Protein 4OVY (pdb70)

Secondary structure (DSSP, 8-state):
--SSTTBPSSHHHHHHHHHHHHHHSTT-TT---GGG-EEEE-SBTTTB-----HHHHHHHHHHHHHGGG-GGGGTSTTHHHHHTT-HHHHTT-HHHHHHHH---S---HHHHHHHHHHHHHH---TTT-S-GGGSB----HHHHHHHHTTPEEEEEEEEETT---SHHHHHS--GGGEEEEEEEEEEEEETTEEEEEEEEEEEE--STTHHHHHHHHHT-S----EE-SGGG---HHHHSTT-----EEE-EE-TTTS-EESTT-SSS--SHHHHHHHHHTPEEE---SBS-SS---

Solvent-accessible surface area: 14184 Å² total

InterPro domains:
  IPR023214 HAD superfamily [G3DSA:3.40.50.1000] (119-308)
  IPR036412 HAD-like superfamily [SSF56784] (59-301)

Nearest PDB structures (foldseek):
  4ovy-assembly1_A-2  TM=1.003E+00  e=5.259E-62  Planctopirus limnophila DSM 3776
  6hyj-assembly2_B  TM=5.611E-01  e=2.661E-06  Homo sapiens
  3kd3-assembly2_B  TM=5.860E-01  e=5.882E-06  Francisella tularensis subsp. tularensis
  1nnl-assembly1_A  TM=6.149E-01  e=1.382E-05  Homo sapiens
  1nnl-assembly2_B  TM=5.863E-01  e=8.482E-06  Homo sapiens

Foldseek 3Di:
DPALVQWDDDPVVVVLVVQLCQQQDPPRPNDDPLLQAEEEEAPDLWFFDPVPDVLVVLLLVLLVVCVVVPPPLCPDPPSVCSVVVPVVVVLPCPLPNSQLSCVRAFWFLVVVLVSLVVCQCPDADPPPRHRRLQRTFPSLSSLVVSVVSNHQYAYQYQHELSNQSCCCVRSVHHSLRYFYWFADWDWDADVNRIGIGGHSGTDAGRWACNVVVRCCVSVVHQHLYEYAANRPQVCCSNPDDPRHHAYEHEAQCDVPQGNHDECPRSIRHHDPCVVCCVVRVYHYDDNPTGNHTGDDD

Sequence (297 aa):
EEPLPSWNDSAARRRAILEYVKSVTTEGSPRRFVPVSERIVTFDNDGTLWCCEQPYVQLAFALDRVRLLADKHPEWRTEEPFRAVIEKDLPALAKLGAKGLTELTATHAGTDDEFENIVTEWIRKARHPKFHRPYTECVYQPLELLAFLRQHEFKTFIVSGAGIEFRPWAKEVYGIPPEQVIGSSVKLKYELRDGKPVLVRLAELNFIDDQAGKPVGIRQVIGRRPVAVGNSDGDYELEYVTSGPAANNGLGLIVHHTDAVREFAYDRQSPFGRLDRALTDATSKGWIVIDQRDWKVIFPES

Radius of gyration: 19.65 Å; Cα contacts (8 Å, |Δi|>4): 532; chains: 1; bounding box: 54×44×53 Å

Organism: Planctopirus limnophila (strain ATCC 43296 / DSM 3776 / IFAM 1008 / Mu 290) (NCBI:txid521674)

B-factor: mean 27.47, std 10.35, range [15.66, 84.73]

Structure (mmCIF, N/CA/C/O backbone):
data_4OVY
#
_entry.id   4OVY
#
_cell.length_a   72.950
_cell.length_b   75.502
_cell.length_c   64.357
_cell.angle_alpha   90.000
_cell.angle_beta   90.000
_cell.angle_gamma   90.000
#
_symmetry.space_group_name_H-M   'P 21 21 2'
#
loop_
_entity.id
_entity.type
_entity.pdbx_description
1 polymer 'Haloacid dehalogenase domain protein hydrolase'
2 non-polymer 'CITRIC ACID'
3 non-polymer 1,2-ETHANEDIOL
4 non-polymer 'CALCIUM ION'
5 water water
#
loop_
_atom_site.group_PDB
_atom_site.id
_atom_site.type_symbol
_atom_site.label_atom_id
_atom_site.label_alt_id
_atom_site.label_comp_id
_atom_site.label_asym_id
_atom_site.label_entity_id
_atom_site.label_seq_id
_atom_site.pdbx_PDB_ins_code
_atom_site.Cartn_x
_atom_site.Cartn_y
_atom_site.Cartn_z
_atom_site.occupancy
_atom_site.B_iso_or_equiv
_atom_site.auth_seq_id
_atom_site.auth_comp_id
_atom_site.auth_asym_id
_atom_site.auth_atom_id
_atom_site.pdbx_PDB_model_num
ATOM 1 N N . GLU A 1 1 ? 26.804 23.837 75.422 1.00 83.11 24 GLU A N 1
ATOM 2 C CA . GLU A 1 1 ? 26.794 22.547 76.169 1.00 81.59 24 GLU A CA 1
ATOM 3 C C . GLU A 1 1 ? 27.990 21.685 75.763 1.00 75.81 24 GLU A C 1
ATOM 4 O O . GLU A 1 1 ? 28.780 22.074 74.897 1.00 71.73 24 GLU A O 1
ATOM 6 N N . GLU A 1 2 ? 28.122 20.524 76.404 1.00 69.28 25 GLU A N 1
ATOM 7 C CA . GLU A 1 2 ? 29.215 19.591 76.123 1.00 61.05 25 GLU A CA 1
ATOM 8 C C . GLU A 1 2 ? 29.312 19.230 74.637 1.00 49.82 25 GLU A C 1
ATOM 9 O O . GLU A 1 2 ? 30.358 19.449 74.023 1.00 42.26 25 GLU A O 1
ATOM 15 N N . PRO A 1 3 ? 28.224 18.684 74.053 1.00 43.49 26 PRO A N 1
ATOM 16 C CA . PRO A 1 3 ? 28.326 18.252 72.668 1.00 39.17 26 PRO A CA 1
ATOM 17 C C . PRO A 1 3 ? 28.146 19.425 71.705 1.00 37.65 26 PRO A C 1
ATOM 18 O O . PRO A 1 3 ? 27.334 20.331 71.961 1.00 37.91 26 PRO A O 1
ATOM 22 N N . LEU A 1 4 ? 28.910 19.411 70.618 1.00 31.76 27 LEU A N 1
ATOM 23 C CA . LEU A 1 4 ? 28.763 20.404 69.561 1.00 25.47 27 LEU A CA 1
ATOM 24 C C . LEU A 1 4 ? 28.866 21.848 70.077 1.00 24.64 27 LEU A C 1
ATOM 25 O O . LEU A 1 4 ? 27.999 22.672 69.795 1.00 24.08 27 LEU A O 1
ATOM 30 N N . PRO A 1 5 ? 29.935 22.159 70.828 1.00 26.14 28 PRO A N 1
ATOM 31 C CA . PRO A 1 5 ? 30.033 23.482 71.468 1.00 28.14 28 PRO A CA 1
ATOM 32 C C . PRO A 1 5 ? 30.084 24.677 70.512 1.00 23.42 28 PRO A C 1
ATOM 33 O O . PRO A 1 5 ? 29.702 25.779 70.902 1.00 26.15 28 PRO A O 1
ATOM 37 N N . SER A 1 6 ? 30.552 24.467 69.285 1.00 22.95 29 SER A N 1
ATOM 38 C CA . SER A 1 6 ? 30.611 25.542 68.286 1.00 23.19 29 SER A CA 1
ATOM 39 C C . SER A 1 6 ? 29.311 25.696 67.489 1.00 23.02 29 SER A C 1
ATOM 40 O O . SER A 1 6 ? 29.246 26.524 66.581 1.00 24.57 29 SER A O 1
ATOM 43 N N . TRP A 1 7 ? 28.287 24.908 67.828 1.00 22.43 30 TRP A N 1
ATOM 44 C CA . TRP A 1 7 ? 26.991 24.985 67.165 1.00 22.04 30 TRP A CA 1
ATOM 45 C C . TRP A 1 7 ? 25.987 25.729 68.034 1.00 22.87 30 TRP A C 1
ATOM 46 O O . TRP A 1 7 ? 25.730 25.320 69.165 1.00 25.36 30 TRP A O 1
ATOM 57 N N . ASN A 1 8 ? 25.419 26.809 67.493 1.00 24.74 31 ASN A N 1
ATOM 58 C CA . ASN A 1 8 ? 24.301 27.525 68.118 1.00 26.27 31 ASN A CA 1
ATOM 59 C C . ASN A 1 8 ? 23.046 26.664 68.087 1.00 24.43 31 ASN A C 1
ATOM 60 O O . ASN A 1 8 ? 22.990 25.669 67.364 1.00 23.97 31 ASN A O 1
ATOM 65 N N . ASP A 1 9 ? 22.021 27.068 68.836 1.00 23.40 32 ASP A N 1
ATOM 66 C CA . ASP A 1 9 ? 20.727 26.431 68.699 1.00 25.28 32 ASP A CA 1
ATOM 67 C C . ASP A 1 9 ? 20.236 26.733 67.283 1.00 24.15 32 ASP A C 1
ATOM 68 O O . ASP A 1 9 ? 20.267 27.875 66.848 1.00 23.64 32 ASP A O 1
ATOM 73 N N . SER A 1 10 ? 19.825 25.693 66.569 1.00 23.86 33 SER A N 1
ATOM 74 C CA . SER A 1 10 ? 19.401 25.810 65.187 1.00 24.11 33 SER A CA 1
ATOM 75 C C . SER A 1 10 ? 18.638 24.556 64.793 1.00 22.82 33 SER A C 1
ATOM 76 O O . SER A 1 10 ? 18.691 23.557 65.498 1.00 24.22 33 SER A O 1
ATOM 79 N N . ALA A 1 11 ? 17.951 24.593 63.654 1.00 23.45 34 ALA A N 1
ATOM 80 C CA . ALA A 1 11 ? 17.312 23.383 63.144 1.00 22.48 34 ALA A CA 1
ATOM 81 C C . ALA A 1 11 ? 18.320 22.245 63.021 1.00 21.62 34 ALA A C 1
ATOM 82 O O . ALA A 1 11 ? 18.014 21.104 63.373 1.00 22.45 34 ALA A O 1
ATOM 84 N N . ALA A 1 12 ? 19.519 22.558 62.528 1.00 21.35 35 ALA A N 1
ATOM 85 C CA . ALA A 1 12 ? 20.536 21.535 62.299 1.00 21.26 35 ALA A CA 1
ATOM 86 C C . ALA A 1 12 ? 21.050 20.900 63.599 1.00 20.07 35 ALA A C 1
ATOM 87 O O . ALA A 1 12 ? 21.164 19.680 63.686 1.00 21.07 35 ALA A O 1
ATOM 89 N N A ARG A 1 13 ? 21.351 21.716 64.604 0.50 21.02 36 ARG A N 1
ATOM 90 N N B ARG A 1 13 ? 21.358 21.731 64.595 0.50 21.87 36 ARG A N 1
ATOM 91 C CA A ARG A 1 13 ? 21.838 21.177 65.874 0.50 20.40 36 ARG A CA 1
ATOM 92 C CA B ARG A 1 13 ? 21.817 21.231 65.895 0.50 22.14 36 ARG A CA 1
ATOM 93 C C A ARG A 1 13 ? 20.759 20.339 66.550 0.50 20.29 36 ARG A C 1
ATOM 94 C C B ARG A 1 13 ? 20.757 20.337 66.518 0.50 20.97 36 ARG A C 1
ATOM 95 O O A ARG A 1 13 ? 21.053 19.279 67.102 0.50 21.51 36 ARG A O 1
ATOM 96 O O B ARG A 1 13 ? 21.061 19.244 66.996 0.50 21.45 36 ARG A O 1
ATOM 111 N N . ARG A 1 14 ? 19.512 20.805 66.497 1.00 20.63 37 ARG A N 1
ATOM 112 C CA . ARG A 1 14 ? 18.392 20.053 67.073 1.00 21.67 37 ARG A CA 1
ATOM 113 C C . ARG A 1 14 ? 18.218 18.705 66.387 1.00 21.72 37 ARG A C 1
ATOM 114 O O . ARG A 1 14 ? 18.066 17.680 67.052 1.00 22.21 37 ARG A O 1
ATOM 122 N N . ALA A 1 15 ? 18.258 18.711 65.058 1.00 22.42 38 ALA A N 1
ATOM 123 C CA . ALA A 1 15 ? 18.105 17.488 64.272 1.00 23.05 38 ALA A CA 1
ATOM 124 C C . ALA A 1 15 ? 19.223 16.484 64.534 1.00 20.88 38 ALA A C 1
ATOM 125 O O . ALA A 1 15 ? 18.963 15.291 64.665 1.00 21.82 38 ALA A O 1
ATOM 127 N N . ILE A 1 16 ? 20.463 16.964 64.602 1.00 22.08 39 ILE A N 1
ATOM 128 C CA . ILE A 1 16 ? 21.606 16.089 64.817 1.00 20.82 39 ILE A CA 1
ATOM 129 C C . ILE A 1 16 ? 21.520 15.425 66.187 1.00 20.72 39 ILE A C 1
ATOM 130 O O . ILE A 1 16 ? 21.616 14.203 66.287 1.00 19.71 39 ILE A O 1
ATOM 135 N N . LEU A 1 17 ? 21.316 16.228 67.229 1.00 20.64 40 LEU A N 1
ATOM 136 C CA . LEU A 1 17 ? 21.273 15.696 68.594 1.00 21.93 40 LEU A CA 1
ATOM 137 C C . LEU A 1 17 ? 20.118 14.711 68.773 1.00 20.76 40 LEU A C 1
ATOM 138 O O . LEU A 1 17 ? 20.303 13.643 69.349 1.00 22.05 40 LEU A O 1
ATOM 143 N N . GLU A 1 18 ? 18.941 15.073 68.259 1.00 21.45 41 GLU A N 1
ATOM 144 C CA . GLU A 1 18 ? 17.738 14.236 68.350 1.00 22.16 41 GLU A CA 1
ATOM 145 C C . GLU A 1 18 ? 17.930 12.901 67.627 1.00 20.28 41 GLU A C 1
ATOM 146 O O . GLU A 1 18 ? 17.613 11.830 68.161 1.00 20.50 41 GLU A O 1
ATOM 152 N N . TYR A 1 19 ? 18.449 12.974 66.410 1.00 19.37 42 TYR A N 1
ATOM 153 C CA . TYR A 1 19 ? 18.633 11.785 65.591 1.00 20.46 42 TYR A CA 1
ATOM 154 C C . TYR A 1 19 ? 19.670 10.838 66.194 1.00 20.58 42 TYR A C 1
ATOM 155 O O . TYR A 1 19 ? 19.429 9.633 66.308 1.00 19.82 42 TYR A O 1
ATOM 164 N N . VAL A 1 20 ? 20.817 11.379 66.590 1.00 20.08 43 VAL A N 1
ATOM 165 C CA . VAL A 1 20 ? 21.860 10.546 67.177 1.00 22.34 43 VAL A CA 1
ATOM 166 C C . VAL A 1 20 ? 21.349 9.880 68.460 1.00 21.55 43 VAL A C 1
ATOM 167 O O . VAL A 1 20 ? 21.567 8.692 68.673 1.00 22.53 43 VAL A O 1
ATOM 171 N N . LYS A 1 21 ? 20.649 10.634 69.298 1.00 21.90 44 LYS A N 1
ATOM 172 C CA . LYS A 1 21 ? 20.058 10.056 70.502 1.00 22.42 44 LYS A CA 1
ATOM 173 C C . LYS A 1 21 ? 19.094 8.927 70.162 1.00 22.53 44 LYS A C 1
ATOM 174 O O . LYS A 1 21 ? 19.123 7.858 70.775 1.00 22.89 44 LYS A O 1
ATOM 180 N N . SER A 1 22 ? 18.246 9.172 69.169 1.00 22.14 45 SER A N 1
ATOM 181 C CA . SER A 1 22 ? 17.200 8.232 68.800 1.00 23.43 45 SER A CA 1
ATOM 182 C C . SER A 1 22 ? 17.763 6.921 68.251 1.00 23.38 45 SER A C 1
ATOM 183 O O . SER A 1 22 ? 17.261 5.844 68.575 1.00 22.57 45 SER A O 1
ATOM 186 N N . VAL A 1 23 ? 18.810 7.003 67.436 1.00 21.91 46 VAL A N 1
ATOM 187 C CA . VAL A 1 23 ? 19.354 5.794 66.827 1.00 21.87 46 VAL A CA 1
ATOM 188 C C . VAL A 1 23 ? 20.372 5.048 67.702 1.00 21.44 46 VAL A C 1
ATOM 189 O O . VAL A 1 23 ? 20.736 3.922 67.387 1.00 21.73 46 VAL A O 1
ATOM 193 N N . THR A 1 24 ? 20.821 5.647 68.801 1.00 21.23 47 THR A N 1
ATOM 194 C CA . THR A 1 24 ? 21.836 4.993 69.635 1.00 23.64 47 THR A CA 1
ATOM 195 C C . THR A 1 24 ? 21.379 4.612 71.036 1.00 24.11 47 THR A C 1
ATOM 196 O O . THR A 1 24 ? 22.176 4.077 71.815 1.00 27.85 47 THR A O 1
ATOM 200 N N . THR A 1 25 ? 20.118 4.868 71.359 1.00 23.02 48 THR A N 1
ATOM 201 C CA . THR A 1 25 ? 19.589 4.537 72.680 1.00 28.63 48 THR A CA 1
ATOM 202 C C . THR A 1 25 ? 18.849 3.204 72.618 1.00 28.23 48 THR A C 1
ATOM 203 O O . THR A 1 25 ? 17.834 3.077 71.925 1.00 24.62 48 THR A O 1
ATOM 207 N N . GLU A 1 26 ? 19.367 2.212 73.344 1.00 28.67 49 GLU A N 1
ATOM 208 C CA . GLU A 1 26 ? 18.750 0.889 73.385 1.00 31.32 49 GLU A CA 1
ATOM 209 C C . GLU A 1 26 ? 17.276 1.034 73.730 1.00 29.82 49 GLU A C 1
ATOM 210 O O . GLU A 1 26 ? 16.909 1.853 74.573 1.00 31.95 49 GLU A O 1
ATOM 216 N N . GLY A 1 27 ? 16.436 0.277 73.029 1.00 30.56 50 GLY A N 1
ATOM 217 C CA . GLY A 1 27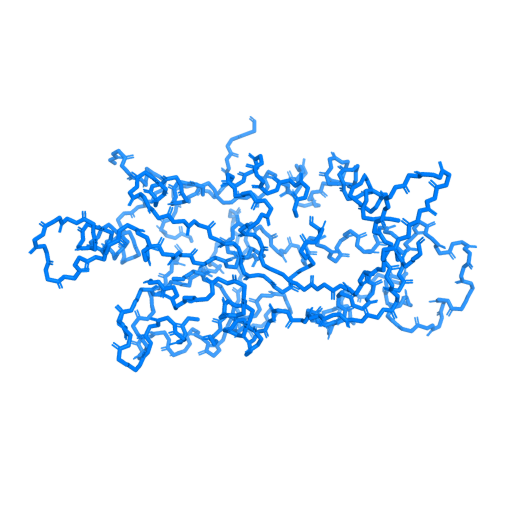 ? 14.997 0.302 73.248 1.00 30.51 50 GLY A CA 1
ATOM 218 C C . GLY A 1 27 ? 14.245 1.346 72.441 1.00 28.39 50 GLY A C 1
ATOM 219 O O . GLY A 1 27 ? 13.021 1.309 72.377 1.00 28.49 50 GLY A O 1
ATOM 220 N N . SER A 1 28 ? 14.963 2.293 71.845 1.00 26.32 51 SER A N 1
ATOM 221 C CA . SER A 1 28 ? 14.348 3.278 70.954 1.00 25.51 51 SER A CA 1
ATOM 222 C C . SER A 1 28 ? 13.779 2.575 69.738 1.00 26.15 51 SER A C 1
ATOM 223 O O . SER A 1 28 ? 14.394 1.636 69.233 1.00 28.64 51 SER A O 1
ATOM 226 N N . PRO A 1 29 ? 12.632 3.052 69.226 1.00 27.86 52 PRO A N 1
ATOM 227 C CA . PRO A 1 29 ? 12.095 2.438 68.011 1.00 29.44 52 PRO A CA 1
ATOM 228 C C . PRO A 1 29 ? 12.982 2.604 66.776 1.00 29.04 52 PRO A C 1
ATOM 229 O O . PRO A 1 29 ? 12.861 1.814 65.841 1.00 31.01 52 PRO A O 1
ATOM 233 N N A ARG A 1 30 ? 13.844 3.627 66.779 0.50 27.67 53 ARG A N 1
ATOM 234 N N B ARG A 1 30 ? 13.851 3.610 66.762 0.50 28.55 53 ARG A N 1
ATOM 235 C CA A ARG A 1 30 ? 14.769 3.894 65.668 0.50 28.03 53 ARG A CA 1
ATOM 236 C CA B ARG A 1 30 ? 14.751 3.812 65.627 0.50 29.51 53 ARG A CA 1
ATOM 237 C C A ARG A 1 30 ? 16.188 3.384 65.916 0.50 26.66 53 ARG A C 1
ATOM 238 C C B ARG A 1 30 ? 16.193 3.422 65.943 0.50 27.15 53 ARG A C 1
ATOM 239 O O A ARG A 1 30 ? 17.103 3.728 65.162 0.50 26.71 53 ARG A O 1
ATOM 240 O O B ARG A 1 30 ? 17.119 3.874 65.265 0.50 26.78 53 ARG A O 1
ATOM 255 N N . PHE A 1 31 ? 16.378 2.569 66.953 1.00 24.22 54 PHE A N 1
ATOM 256 C CA . PHE A 1 31 ? 17.700 2.072 67.307 1.00 24.50 54 PHE A CA 1
ATOM 257 C C . PHE A 1 31 ? 18.367 1.389 66.109 1.00 23.39 54 PHE A C 1
ATOM 258 O O . PHE A 1 31 ? 17.775 0.535 65.465 1.00 24.06 54 PHE A O 1
ATOM 266 N N . VAL A 1 32 ? 19.587 1.814 65.809 1.00 23.52 55 VAL A N 1
ATOM 267 C CA . VAL A 1 32 ? 20.396 1.201 64.772 1.00 22.70 55 VAL A CA 1
ATOM 268 C C . VAL A 1 32 ? 21.553 0.484 65.454 1.00 20.95 55 VAL A C 1
ATOM 269 O O . VAL A 1 32 ? 22.303 1.106 66.211 1.00 23.70 55 VAL A O 1
ATOM 273 N N . PRO A 1 33 ? 21.710 -0.827 65.190 1.00 22.20 56 PRO A N 1
ATOM 274 C CA . PRO A 1 33 ? 22.864 -1.556 65.713 1.00 25.95 56 PRO A CA 1
ATOM 275 C C . PRO A 1 33 ? 24.168 -0.848 65.363 1.00 23.25 56 PRO A C 1
ATOM 276 O O . PRO A 1 33 ? 24.267 -0.251 64.295 1.00 21.98 56 PRO A O 1
ATOM 280 N N . VAL A 1 34 ? 25.145 -0.915 66.265 1.00 23.04 57 VAL A N 1
ATOM 281 C CA . VAL A 1 34 ? 26.425 -0.223 66.098 1.00 22.40 57 VAL A CA 1
ATOM 282 C C . VAL A 1 34 ? 27.036 -0.472 64.724 1.00 21.11 57 VAL A C 1
ATOM 283 O O . VAL A 1 34 ? 27.469 0.467 64.076 1.00 23.36 57 VAL A O 1
ATOM 287 N N . SER A 1 35 ? 27.059 -1.729 64.288 1.00 22.74 58 SER A N 1
ATOM 288 C CA . SER A 1 35 ? 27.652 -2.097 62.991 1.00 24.76 58 SER A CA 1
ATOM 289 C C . SER A 1 35 ? 27.015 -1.392 61.781 1.00 24.07 58 SER A C 1
ATOM 290 O O . SER A 1 35 ? 27.639 -1.309 60.725 1.00 25.52 58 SER A O 1
ATOM 293 N N . GLU A 1 36 ? 25.783 -0.902 61.931 1.00 22.71 59 GLU A N 1
ATOM 294 C CA . GLU A 1 36 ? 25.064 -0.239 60.834 1.00 22.14 59 GLU A CA 1
ATOM 295 C C . GLU A 1 36 ? 25.176 1.294 60.856 1.00 20.64 59 GLU A C 1
ATOM 296 O O . GLU A 1 36 ? 24.681 1.969 59.946 1.00 21.75 59 GLU A O 1
ATOM 302 N N . ARG A 1 37 ? 25.834 1.843 61.875 1.00 19.30 60 ARG A N 1
ATOM 303 C CA . ARG A 1 37 ? 25.939 3.295 62.040 1.00 19.54 60 ARG A CA 1
ATOM 304 C C . ARG A 1 37 ? 27.002 3.903 61.128 1.00 20.39 60 ARG A C 1
ATOM 305 O O . ARG A 1 37 ? 28.087 4.282 61.570 1.00 21.60 60 ARG A O 1
ATOM 313 N N . ILE A 1 38 ? 26.664 3.987 59.848 1.00 19.93 61 ILE A N 1
ATOM 314 C CA . ILE A 1 38 ? 27.544 4.527 58.817 1.00 19.32 61 ILE A CA 1
ATOM 315 C C . ILE A 1 38 ? 27.064 5.927 58.483 1.00 19.53 61 ILE A C 1
ATOM 316 O O . ILE A 1 38 ? 25.868 6.133 58.217 1.00 20.05 61 ILE A O 1
ATOM 321 N N . VAL A 1 39 ? 27.991 6.881 58.494 1.00 17.33 62 VAL A N 1
ATOM 322 C CA . VAL A 1 39 ? 27.711 8.256 58.087 1.00 18.21 62 VAL A CA 1
ATOM 323 C C . VAL A 1 39 ? 28.729 8.702 57.041 1.00 17.63 62 VAL A C 1
ATOM 324 O O . VAL A 1 39 ? 29.925 8.449 57.187 1.00 17.30 62 VAL A O 1
ATOM 328 N N . THR A 1 40 ? 28.238 9.351 55.984 1.00 17.56 63 THR A N 1
ATOM 329 C CA . THR A 1 40 ? 29.077 9.784 54.871 1.00 16.69 63 THR A CA 1
ATOM 330 C C . THR A 1 40 ? 29.081 11.303 54.730 1.00 17.95 63 THR A C 1
ATOM 331 O O . THR A 1 40 ? 28.035 11.956 54.809 1.00 21.10 63 THR A O 1
ATOM 335 N N . PHE A 1 41 ? 30.274 11.847 54.519 1.00 16.87 64 PHE A N 1
ATOM 336 C CA . PHE A 1 41 ? 30.491 13.275 54.330 1.00 18.30 64 PHE A CA 1
ATOM 337 C C . PHE A 1 41 ? 31.173 13.522 52.993 1.00 18.47 64 PHE A C 1
ATOM 338 O O . PHE A 1 41 ? 32.153 12.860 52.660 1.00 17.35 64 PHE A O 1
ATOM 34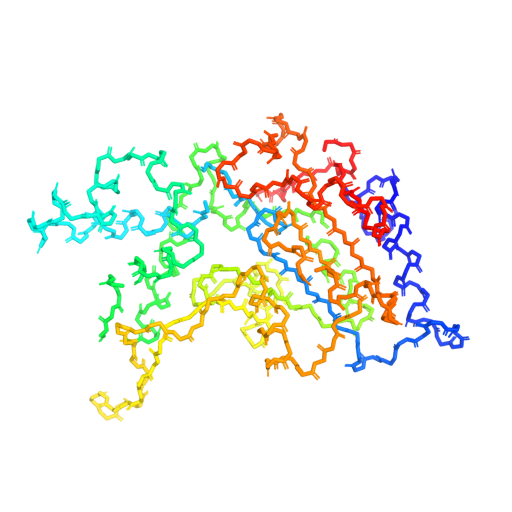6 N N . ASP A 1 42 ? 30.696 14.509 52.246 1.00 18.83 65 ASP A N 1
ATOM 347 C CA . ASP A 1 42 ? 31.535 15.109 51.218 1.00 19.71 65 ASP A CA 1
ATOM 348 C C . ASP A 1 42 ? 32.698 15.826 51.920 1.00 19.41 65 ASP A C 1
ATOM 349 O O . ASP A 1 42 ? 32.626 16.106 53.128 1.00 18.88 65 ASP A O 1
ATOM 354 N N . ASN A 1 43 ? 33.762 16.116 51.175 1.00 20.51 66 ASN A N 1
ATOM 355 C CA . ASN A 1 43 ? 34.903 16.857 51.715 1.00 21.21 66 ASN A CA 1
ATOM 356 C C . ASN A 1 43 ? 34.866 18.337 51.312 1.00 20.20 66 ASN A C 1
ATOM 357 O O . ASN A 1 43 ? 34.556 19.201 52.131 1.00 19.13 66 ASN A O 1
ATOM 362 N N . ASP A 1 44 ? 35.159 18.620 50.044 1.00 21.03 67 ASP A N 1
ATOM 363 C CA . ASP A 1 44 ? 35.181 20.001 49.538 1.00 20.49 67 ASP A CA 1
ATOM 364 C C . ASP A 1 44 ? 33.853 20.700 49.839 1.00 19.43 67 ASP A C 1
ATOM 365 O O . ASP A 1 44 ? 32.812 20.228 49.424 1.00 22.21 67 ASP A O 1
ATOM 370 N N . GLY A 1 45 ? 33.896 21.809 50.571 1.00 18.53 68 GLY A N 1
ATOM 371 C CA . GLY A 1 45 ? 32.706 22.606 50.851 1.00 18.83 68 GLY A CA 1
ATOM 372 C C . GLY A 1 45 ? 31.831 22.077 51.974 1.00 18.30 68 GLY A C 1
ATOM 373 O O . GLY A 1 45 ? 30.853 22.722 52.352 1.00 18.70 68 GLY A O 1
ATOM 374 N N . THR A 1 46 ? 32.173 20.899 52.496 1.00 16.59 69 THR A N 1
ATOM 375 C CA . THR A 1 46 ? 31.410 20.259 53.558 1.00 17.99 69 THR A CA 1
ATOM 376 C C . THR A 1 46 ? 32.259 20.176 54.835 1.00 19.70 69 THR A C 1
ATOM 377 O O . THR A 1 46 ? 31.791 20.554 55.908 1.00 20.34 69 THR A O 1
ATOM 381 N N . LEU A 1 47 ? 33.489 19.678 54.709 1.00 19.31 70 LEU A N 1
ATOM 382 C CA . LEU A 1 47 ? 34.442 19.593 55.822 1.00 19.25 70 LEU A CA 1
ATOM 383 C C . LEU A 1 47 ? 35.501 20.697 55.790 1.00 19.50 70 LEU A C 1
ATOM 384 O O . LEU A 1 47 ? 36.094 21.021 56.822 1.00 19.65 70 LEU A O 1
ATOM 389 N N . TRP A 1 48 ? 35.772 21.245 54.607 1.00 19.28 71 TRP A N 1
ATOM 390 C CA . TRP A 1 48 ? 36.763 22.302 54.462 1.00 20.04 71 TRP A CA 1
ATOM 391 C C . TRP A 1 48 ? 36.461 23.208 53.273 1.00 19.58 71 TRP A C 1
ATOM 392 O O . TRP A 1 48 ? 35.564 22.932 52.480 1.00 19.34 71 TRP A O 1
ATOM 403 N N A CYS A 1 49 ? 37.235 24.274 53.154 0.50 18.64 72 CYS A N 1
ATOM 404 N N B CYS A 1 49 ? 37.221 24.297 53.167 0.50 20.87 72 CYS A N 1
ATOM 405 C CA A CYS A 1 49 ? 36.978 25.327 52.187 0.50 18.79 72 CYS A CA 1
ATOM 406 C CA B CYS A 1 49 ? 36.996 25.325 52.147 0.50 23.04 72 CYS A CA 1
ATOM 407 C C A CYS A 1 49 ? 37.283 24.905 50.741 0.50 19.14 72 CYS A C 1
ATOM 408 C C B CYS A 1 49 ? 37.231 24.821 50.736 0.50 21.54 72 CYS A C 1
ATOM 409 O O A CYS A 1 49 ? 38.280 24.236 50.490 0.50 19.67 72 CYS A O 1
ATOM 410 O O B CYS A 1 49 ? 38.126 24.014 50.501 0.50 22.46 72 CYS A O 1
ATOM 415 N N . GLU A 1 50 ? 36.428 25.324 49.803 1.00 20.94 73 GLU A N 1
ATOM 416 C CA . GLU A 1 50 ? 36.579 25.005 48.368 1.00 22.00 73 GLU A CA 1
ATOM 417 C C . GLU A 1 50 ? 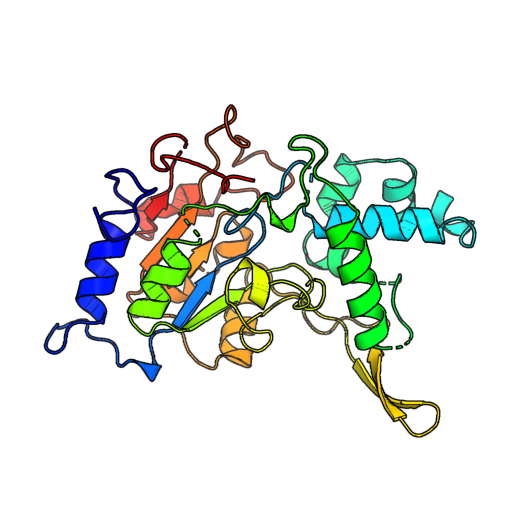36.579 26.260 47.480 1.00 22.66 73 GLU A C 1
ATOM 418 O O . GLU A 1 50 ? 36.371 26.166 46.271 1.00 23.79 73 GLU A O 1
ATOM 424 N N . GLN A 1 51 ? 36.786 27.427 48.086 1.00 23.89 74 GLN A N 1
ATOM 425 C CA . GLN A 1 51 ? 36.943 28.681 47.363 1.00 24.67 74 GLN A CA 1
ATOM 426 C C . GLN A 1 51 ? 38.358 29.192 47.627 1.00 24.03 74 GLN A C 1
ATOM 427 O O . GLN A 1 51 ? 38.877 29.006 48.726 1.00 25.82 74 GLN A O 1
ATOM 433 N N . PRO A 1 52 ? 38.995 29.834 46.626 1.00 23.67 75 PRO A N 1
ATOM 434 C CA . PRO A 1 52 ? 38.495 30.187 45.289 1.00 23.50 75 PRO A CA 1
ATOM 435 C C . PRO A 1 52 ? 38.416 29.021 44.312 1.00 21.86 75 PRO A C 1
ATOM 436 O O . PRO A 1 52 ? 37.915 29.199 43.196 1.00 24.93 75 PRO A O 1
ATOM 448 N N . TYR A 1 54 ? 38.577 24.246 44.228 1.00 21.49 77 TYR A N 1
ATOM 449 C CA . TYR A 1 54 ? 38.827 22.980 44.913 1.00 21.01 77 TYR A CA 1
ATOM 450 C C . TYR A 1 54 ? 40.315 22.923 45.217 1.00 20.66 77 TYR A C 1
ATOM 451 O O . TYR A 1 54 ? 41.140 23.289 44.366 1.00 21.46 77 TYR A O 1
ATOM 460 N N . VAL A 1 55 ? 40.672 22.487 46.424 1.00 20.16 78 VAL A N 1
ATOM 461 C CA . VAL A 1 55 ? 42.076 22.478 46.819 1.00 20.53 78 VAL A CA 1
ATOM 462 C C . VAL A 1 55 ? 42.910 21.593 45.887 1.00 19.54 78 VAL A C 1
ATOM 463 O O . VAL A 1 55 ? 44.048 21.933 45.571 1.00 19.72 78 VAL A O 1
ATOM 467 N N . GLN A 1 56 ? 42.352 20.466 45.445 1.00 20.92 79 GLN A N 1
ATOM 468 C CA . GLN A 1 56 ? 43.069 19.613 44.504 1.00 21.35 79 GLN A CA 1
ATOM 469 C C . GLN A 1 56 ? 43.314 20.313 43.164 1.00 20.83 79 GLN A C 1
ATOM 470 O O . GLN A 1 56 ? 44.303 20.019 42.501 1.00 20.31 79 GLN A O 1
ATOM 476 N N . LEU A 1 57 ? 42.431 21.225 42.767 1.00 21.18 80 LEU A N 1
ATOM 477 C CA . LEU A 1 57 ? 42.669 22.008 41.546 1.00 22.45 80 LEU A CA 1
ATOM 478 C C . LEU A 1 57 ? 43.861 22.951 41.739 1.00 23.39 80 LEU A C 1
ATOM 479 O O . LEU A 1 57 ? 44.701 23.086 40.835 1.00 20.41 80 LEU A O 1
ATOM 484 N N . ALA A 1 58 ? 43.959 23.574 42.919 1.00 21.62 81 ALA A N 1
ATOM 485 C CA . ALA A 1 58 ? 45.135 24.383 43.266 1.00 21.83 81 ALA A CA 1
ATOM 486 C C . ALA A 1 58 ? 46.419 23.544 43.167 1.00 21.40 81 ALA A C 1
ATOM 487 O O . ALA A 1 58 ? 47.421 23.993 42.617 1.00 22.74 81 ALA A O 1
ATOM 489 N N . PHE A 1 59 ? 46.376 22.329 43.710 1.00 20.89 82 PHE A N 1
ATOM 490 C CA . PHE A 1 59 ? 47.497 21.383 43.625 1.00 20.22 82 PHE A CA 1
ATOM 491 C C . PHE A 1 59 ? 47.845 21.085 42.166 1.00 20.61 82 PHE A C 1
ATOM 492 O O . PHE A 1 59 ? 49.005 21.197 41.765 1.00 22.14 82 PHE A O 1
ATOM 500 N N . ALA A 1 60 ? 46.833 20.737 41.375 1.00 22.28 83 ALA A N 1
ATOM 501 C CA . ALA A 1 60 ? 47.036 20.413 39.957 1.00 22.31 83 ALA A CA 1
ATOM 502 C C . ALA A 1 60 ? 47.659 21.588 39.197 1.00 22.60 83 ALA A C 1
ATOM 503 O O . ALA A 1 60 ? 48.539 21.393 38.355 1.00 26.52 83 ALA A O 1
ATOM 505 N N . LEU A 1 61 ? 47.210 22.801 39.507 1.00 24.64 84 LEU A N 1
ATOM 506 C CA . LEU A 1 61 ? 47.783 24.021 38.934 1.00 28.06 84 LEU A CA 1
ATOM 507 C C . LEU A 1 61 ? 49.283 24.144 39.207 1.00 25.80 84 LEU A C 1
ATOM 508 O O . LEU A 1 61 ? 50.072 24.429 38.292 1.00 25.95 84 LEU A O 1
ATOM 513 N N . ASP A 1 62 ? 49.681 23.935 40.459 1.00 25.19 85 ASP A N 1
ATOM 514 C CA . ASP A 1 62 ? 51.102 24.019 40.820 1.00 27.69 85 ASP A CA 1
ATOM 515 C C . ASP A 1 62 ? 51.909 22.922 40.135 1.00 25.92 85 ASP A C 1
ATOM 516 O O . ASP A 1 62 ? 53.026 23.165 39.647 1.00 24.35 85 ASP A O 1
ATOM 521 N N . ARG A 1 63 ? 51.339 21.724 40.072 1.00 23.11 86 ARG A N 1
ATOM 522 C CA . ARG A 1 63 ? 52.011 20.602 39.411 1.00 24.04 86 ARG A CA 1
ATOM 523 C C . ARG A 1 63 ? 52.209 20.861 37.915 1.00 23.15 86 ARG A C 1
ATOM 524 O O . ARG A 1 63 ? 53.291 20.629 37.394 1.00 23.86 86 ARG A O 1
ATOM 532 N N . VAL A 1 64 ? 51.173 21.350 37.237 1.00 22.75 87 VAL A N 1
ATOM 533 C CA . VAL A 1 64 ? 51.272 21.686 35.807 1.00 24.18 87 VAL A CA 1
ATOM 534 C C . VAL A 1 64 ? 52.343 22.756 35.587 1.00 25.38 87 VAL A C 1
ATOM 535 O O . VAL A 1 64 ? 53.189 22.630 34.698 1.00 26.33 87 VAL A O 1
ATOM 539 N N . ARG A 1 65 ? 52.323 23.795 36.414 1.00 24.98 88 ARG A N 1
ATOM 540 C CA . ARG A 1 65 ? 53.332 24.852 36.320 1.00 28.21 88 ARG A CA 1
ATOM 541 C C . ARG A 1 65 ? 54.751 24.315 36.483 1.00 27.23 88 ARG A C 1
ATOM 542 O O . ARG A 1 65 ? 55.652 24.719 35.754 1.00 28.70 88 ARG A O 1
ATOM 550 N N . LEU A 1 66 ? 54.941 23.403 37.431 1.00 26.36 89 LEU A N 1
ATOM 551 C CA . LEU A 1 66 ? 56.254 22.811 37.680 1.00 29.77 89 LEU A CA 1
ATOM 552 C C . LEU A 1 66 ? 56.708 21.960 36.487 1.00 30.28 89 LEU A C 1
ATOM 553 O O . LEU A 1 66 ? 57.891 21.952 36.132 1.00 32.08 89 LEU A O 1
ATOM 558 N N . LEU A 1 67 ? 55.762 21.263 35.865 1.00 26.19 90 LEU A N 1
ATOM 559 C CA . LEU A 1 67 ? 56.069 20.350 34.758 1.00 25.35 90 LEU A CA 1
ATOM 560 C C . LEU A 1 67 ? 56.134 21.019 33.379 1.00 24.44 90 LEU A C 1
ATOM 561 O O . LEU A 1 67 ? 56.634 20.416 32.428 1.00 25.47 90 LEU A O 1
ATOM 566 N N . ALA A 1 68 ? 55.646 22.254 33.278 1.00 23.25 91 ALA A N 1
ATOM 567 C CA . ALA A 1 68 ? 55.390 22.889 31.982 1.00 26.70 91 ALA A CA 1
ATOM 568 C C . ALA A 1 68 ? 56.632 23.100 31.131 1.00 25.83 91 ALA A C 1
ATOM 569 O O . ALA A 1 68 ? 56.527 23.215 29.910 1.00 26.26 91 ALA A O 1
ATOM 571 N N . ASP A 1 69 ? 57.802 23.158 31.759 1.00 27.61 92 ASP A N 1
ATOM 572 C CA . ASP A 1 69 ? 59.031 23.393 31.019 1.00 30.36 92 ASP A CA 1
ATOM 573 C C . ASP A 1 69 ? 59.380 22.231 30.085 1.00 26.54 92 ASP A C 1
ATOM 574 O O . ASP A 1 69 ? 60.208 22.395 29.200 1.00 31.94 92 ASP A O 1
ATOM 579 N N . LYS A 1 70 ? 58.727 21.081 30.266 1.00 26.17 93 LYS A N 1
ATOM 580 C CA . LYS A 1 70 ? 58.916 19.920 29.390 1.00 27.44 93 LYS A CA 1
ATOM 581 C C . LYS A 1 70 ? 57.776 19.719 28.385 1.00 22.94 93 LYS A C 1
ATOM 582 O O . LYS A 1 70 ? 57.747 18.704 27.697 1.00 24.62 93 LYS A O 1
ATOM 588 N N . HIS A 1 71 ? 56.851 20.674 28.286 1.00 23.15 94 HIS A N 1
ATOM 589 C CA . HIS A 1 71 ? 55.625 20.468 27.515 1.00 22.09 94 HIS A CA 1
ATOM 590 C C . HIS A 1 71 ? 55.269 21.667 26.640 1.00 22.10 94 HIS A C 1
ATOM 591 O O . HIS A 1 71 ? 54.348 22.422 26.958 1.00 19.39 94 HIS A O 1
ATOM 598 N N . PRO A 1 72 ? 55.986 21.833 25.517 1.00 20.68 95 PRO A N 1
ATOM 599 C CA . PRO A 1 72 ? 55.673 22.942 24.622 1.00 20.98 95 PRO A CA 1
ATOM 600 C C . PRO A 1 72 ? 54.229 22.860 24.092 1.00 20.88 95 PRO A C 1
ATOM 601 O O . PRO A 1 72 ? 53.597 23.888 23.814 1.00 22.82 95 PRO A O 1
ATOM 605 N N . GLU A 1 73 ? 53.708 21.642 23.988 1.00 20.21 96 GLU A N 1
ATOM 606 C CA . GLU A 1 73 ? 52.345 21.418 23.501 1.00 21.59 96 GLU A CA 1
ATOM 607 C C . GLU A 1 73 ? 51.257 21.976 24.438 1.00 23.05 96 GLU A C 1
ATOM 608 O O . GLU A 1 73 ? 50.137 22.261 23.996 1.00 22.54 96 GLU A O 1
ATOM 614 N N . TRP A 1 74 ? 51.593 22.164 25.714 1.00 23.56 97 TRP A N 1
ATOM 615 C CA . TRP A 1 74 ? 50.628 22.682 26.686 1.00 23.04 97 TRP A CA 1
ATOM 616 C C . TRP A 1 74 ? 50.253 24.154 26.473 1.00 24.13 97 TRP A C 1
ATOM 617 O O . TRP A 1 74 ? 49.261 24.631 27.038 1.00 26.01 97 TRP A O 1
ATOM 628 N N . ARG A 1 75 ? 51.029 24.873 25.665 1.00 23.08 98 ARG A N 1
ATOM 629 C CA . ARG A 1 75 ? 50.652 26.232 25.296 1.00 23.99 98 ARG A CA 1
ATOM 630 C C . ARG A 1 75 ? 49.357 26.257 24.485 1.00 21.97 98 ARG A C 1
ATOM 631 O O . ARG A 1 75 ? 48.705 27.287 24.423 1.00 26.25 98 ARG A O 1
ATOM 639 N N . THR A 1 76 ? 48.995 25.134 23.865 1.00 22.58 99 THR A N 1
ATOM 640 C CA . THR A 1 76 ? 47.752 25.044 23.097 1.00 25.34 99 THR A CA 1
ATOM 641 C C . THR A 1 76 ? 46.784 23.950 23.573 1.00 29.08 99 THR A C 1
ATOM 642 O O . THR A 1 76 ? 45.584 24.065 23.359 1.00 39.04 99 THR A O 1
ATOM 646 N N . GLU A 1 77 ? 47.283 22.909 24.226 1.00 26.75 100 GLU A N 1
ATOM 647 C CA . GLU A 1 77 ? 46.448 21.771 24.606 1.00 28.24 100 GLU A CA 1
ATOM 648 C C . GLU A 1 77 ? 45.641 22.105 25.861 1.00 27.56 100 GLU A C 1
ATOM 649 O O . GLU A 1 77 ? 46.205 22.567 26.852 1.00 24.65 100 GLU A O 1
ATOM 655 N N . GLU A 1 78 ? 44.329 21.883 25.813 1.00 31.83 101 GLU A N 1
ATOM 656 C CA . GLU A 1 78 ? 43.474 22.069 26.999 1.00 31.17 101 GLU A CA 1
ATOM 657 C C . GLU A 1 78 ? 43.466 20.782 27.818 1.00 29.01 101 GLU A C 1
ATOM 658 O O . GLU A 1 78 ? 43.616 19.695 27.261 1.00 33.50 101 GLU A O 1
ATOM 664 N N . PRO A 1 79 ? 43.282 20.890 29.142 1.00 28.21 102 PRO A N 1
ATOM 665 C CA . PRO A 1 79 ? 43.083 22.098 29.948 1.00 28.77 102 PRO A CA 1
ATOM 666 C C . PRO A 1 79 ? 44.389 22.767 30.395 1.00 26.23 102 PRO A C 1
ATOM 667 O O . PRO A 1 79 ? 44.354 23.725 31.159 1.00 29.12 102 PRO A O 1
ATOM 671 N N . PHE A 1 80 ? 45.525 22.274 29.912 1.00 25.90 103 PHE A N 1
ATOM 672 C CA . PHE A 1 80 ? 46.829 22.776 30.347 1.00 25.74 103 PHE A CA 1
ATOM 673 C C . PHE A 1 80 ? 47.017 24.243 29.988 1.00 25.99 103 PHE A C 1
ATOM 674 O O . PHE A 1 80 ? 47.568 25.005 30.779 1.00 26.27 103 PHE A O 1
ATOM 682 N N . ARG A 1 81 ? 46.540 24.629 28.806 1.00 25.75 104 ARG A N 1
ATOM 683 C CA . ARG A 1 81 ? 46.555 26.028 28.366 1.00 26.09 104 ARG A CA 1
ATOM 684 C C . ARG A 1 81 ? 45.862 26.917 29.402 1.00 27.91 104 ARG A C 1
ATOM 685 O O . ARG A 1 81 ? 46.427 27.924 29.853 1.00 27.78 104 ARG A O 1
ATOM 693 N N . ALA A 1 82 ? 44.645 26.535 29.788 1.00 26.27 105 ALA A N 1
ATOM 694 C CA . ALA A 1 82 ? 43.890 27.274 30.807 1.00 27.82 105 ALA A CA 1
ATOM 695 C C . ALA A 1 82 ? 44.663 27.371 32.120 1.00 31.87 105 ALA A C 1
ATOM 696 O O . ALA A 1 82 ? 44.674 28.422 32.766 1.00 34.82 105 ALA A O 1
ATOM 698 N N . VAL A 1 83 ? 45.316 26.278 32.507 1.00 35.46 106 VAL A N 1
ATOM 699 C CA . VAL A 1 83 ? 46.099 26.253 33.749 1.00 36.45 106 VAL A CA 1
ATOM 700 C C . VAL A 1 83 ? 47.261 27.244 33.665 1.00 39.46 106 VAL A C 1
ATOM 701 O O . VAL A 1 83 ? 47.465 28.058 34.570 1.00 47.47 106 VAL A O 1
ATOM 705 N N . ILE A 1 84 ? 48.002 27.179 32.563 1.00 39.13 107 ILE A N 1
ATOM 706 C CA . ILE A 1 84 ? 49.159 28.042 32.342 1.00 41.87 107 ILE A CA 1
ATOM 707 C C . ILE A 1 84 ? 48.765 29.518 32.255 1.00 46.80 107 ILE A C 1
ATOM 708 O O . ILE A 1 84 ? 49.446 30.375 32.822 1.00 52.23 107 ILE A O 1
ATOM 713 N N . GLU A 1 85 ? 47.672 29.814 31.554 1.00 44.31 108 GLU A N 1
ATOM 714 C CA . GLU A 1 85 ? 47.215 31.200 31.403 1.00 45.55 108 GLU A CA 1
ATOM 715 C C . GLU A 1 85 ? 46.342 31.680 32.561 1.00 49.74 108 GLU A C 1
ATOM 716 O O . GLU A 1 85 ? 45.828 32.798 32.520 1.00 56.61 108 GLU A O 1
ATOM 722 N N . LYS A 1 86 ? 46.173 30.842 33.583 1.00 48.73 109 LYS A N 1
ATOM 723 C CA . LYS A 1 86 ? 45.456 31.220 34.802 1.00 56.98 109 LYS A CA 1
ATOM 724 C C . LYS A 1 86 ? 43.995 31.576 34.504 1.00 53.38 109 LYS A C 1
ATOM 725 O O . LYS A 1 86 ? 43.453 32.535 35.052 1.00 56.41 109 LYS A O 1
ATOM 731 N N . ASP A 1 87 ? 43.370 30.780 33.640 1.00 49.74 110 ASP A N 1
ATOM 732 C CA . ASP A 1 87 ? 42.023 31.039 33.141 1.00 41.62 110 ASP A CA 1
ATOM 733 C C . ASP A 1 87 ? 40.982 30.350 34.032 1.00 40.78 110 ASP A C 1
ATOM 734 O O . ASP A 1 87 ? 40.501 29.262 33.717 1.00 34.82 110 ASP A O 1
ATOM 739 N N . LEU A 1 88 ? 40.621 30.992 35.139 1.00 42.28 111 LEU A N 1
ATOM 740 C CA . LEU A 1 88 ? 39.765 30.334 36.136 1.00 43.01 111 LEU A CA 1
ATOM 741 C C . LEU A 1 88 ? 38.374 29.929 35.609 1.00 39.07 111 LEU A C 1
ATOM 742 O O . LEU A 1 88 ? 37.886 28.852 35.952 1.00 40.48 111 LEU A O 1
ATOM 747 N N . PRO A 1 89 ? 37.734 30.772 34.774 1.00 39.32 112 PRO A N 1
ATOM 748 C CA . PRO A 1 89 ? 36.451 30.362 34.172 1.00 40.00 112 PRO A CA 1
ATOM 749 C C . PRO A 1 89 ? 36.508 29.082 33.324 1.00 36.86 112 PRO A C 1
ATOM 750 O O . PRO A 1 89 ? 35.577 28.284 33.357 1.00 35.85 112 PRO A O 1
ATOM 754 N N . ALA A 1 90 ? 37.580 28.889 32.561 1.00 34.78 113 ALA A N 1
ATOM 755 C CA . ALA A 1 90 ? 37.745 27.644 31.816 1.00 35.14 113 ALA A CA 1
ATOM 756 C C . ALA A 1 90 ? 37.924 26.469 32.790 1.00 32.29 113 ALA A C 1
ATOM 757 O O . ALA A 1 90 ? 37.330 25.401 32.618 1.00 32.57 113 ALA A O 1
ATOM 759 N N . LEU A 1 91 ? 38.731 26.682 33.821 1.00 32.05 114 LEU A N 1
ATOM 760 C CA . LEU A 1 91 ? 39.024 25.636 34.813 1.00 34.69 114 LEU A CA 1
ATOM 761 C C . LEU A 1 91 ? 37.798 25.178 35.609 1.00 33.47 114 LEU A C 1
ATOM 762 O O . LEU A 1 91 ? 37.729 24.027 36.056 1.00 34.39 114 LEU A O 1
ATOM 767 N N . ALA A 1 92 ? 36.831 26.075 35.772 1.00 37.09 115 ALA A N 1
ATOM 768 C CA . ALA A 1 92 ? 35.569 25.753 36.437 1.00 38.21 115 ALA A CA 1
ATOM 769 C C . ALA A 1 92 ? 34.727 24.713 35.691 1.00 37.02 115 ALA A C 1
ATOM 770 O O . ALA A 1 92 ? 33.792 24.161 36.264 1.00 40.39 115 ALA A O 1
ATOM 772 N N . LYS A 1 93 ? 35.038 24.459 34.421 1.00 37.41 116 LYS A N 1
ATOM 773 C CA . LYS A 1 93 ? 34.285 23.488 33.619 1.00 39.31 116 LYS A CA 1
ATOM 774 C C . LYS A 1 93 ? 34.752 22.044 33.839 1.00 33.56 116 LYS A C 1
ATOM 775 O O . LYS A 1 93 ? 34.089 21.111 33.400 1.00 38.91 116 LYS A O 1
ATOM 781 N N . LEU A 1 94 ? 35.891 21.854 34.498 1.00 30.84 117 LEU A N 1
ATOM 782 C CA . LEU A 1 94 ? 36.483 20.514 34.625 1.00 32.02 117 LEU A CA 1
ATOM 783 C C . LEU A 1 94 ? 35.589 19.502 35.360 1.00 30.84 117 LEU A C 1
ATOM 784 O O . LEU A 1 94 ? 35.418 18.365 34.911 1.00 34.67 117 LEU A O 1
ATOM 789 N N . GLY A 1 95 ? 35.033 19.913 36.490 1.00 30.19 118 GLY A N 1
ATOM 790 C CA . GLY A 1 95 ? 34.281 18.993 37.346 1.00 29.84 118 GLY A CA 1
ATOM 791 C C . GLY A 1 95 ? 35.173 17.901 37.916 1.00 27.25 118 GLY A C 1
ATOM 792 O O . GLY A 1 95 ? 36.396 17.930 37.749 1.00 24.76 118 GLY A O 1
ATOM 793 N N . ALA A 1 96 ? 34.556 16.928 38.577 1.00 25.80 119 ALA A N 1
ATOM 794 C CA . ALA A 1 96 ? 35.284 15.811 39.172 1.00 25.73 119 ALA A CA 1
ATOM 795 C C . ALA A 1 96 ? 36.045 15.002 38.126 1.00 23.63 119 ALA A C 1
ATOM 796 O O . ALA A 1 96 ? 37.203 14.628 38.331 1.00 21.29 119 ALA A O 1
ATOM 798 N N . LYS A 1 97 ? 35.396 14.732 36.999 1.00 22.74 120 LYS A N 1
ATOM 799 C CA . LYS A 1 97 ? 36.031 13.928 35.954 1.00 23.18 120 LYS A CA 1
ATOM 800 C C . LYS A 1 97 ? 37.279 14.628 35.423 1.00 23.53 120 LYS A C 1
ATOM 801 O O . LYS A 1 97 ? 38.344 14.029 35.377 1.00 24.61 120 LYS A O 1
ATOM 807 N N . GLY A 1 98 ? 37.140 15.899 35.046 1.00 22.80 121 GLY A N 1
ATOM 808 C CA . GLY A 1 98 ? 38.257 16.678 34.496 1.00 22.53 121 GLY A CA 1
ATOM 809 C C . GLY A 1 98 ? 39.418 16.832 35.469 1.00 22.39 121 GLY A C 1
ATOM 810 O O . GLY A 1 98 ? 40.586 16.765 35.086 1.00 22.66 121 GLY A O 1
ATOM 811 N N . LEU A 1 99 ? 39.096 17.050 36.734 1.00 21.74 122 LEU A N 1
ATOM 812 C CA . LEU A 1 99 ? 40.112 17.159 37.777 1.00 21.81 122 LEU A CA 1
ATOM 813 C C . LEU A 1 99 ? 40.933 15.869 37.942 1.00 21.10 122 LEU A C 1
ATOM 814 O O . LEU A 1 99 ? 42.164 15.911 38.036 1.00 21.53 122 LEU A O 1
ATOM 819 N N . THR A 1 100 ? 40.261 14.722 37.969 1.00 21.19 123 THR A N 1
ATOM 820 C CA . THR A 1 100 ? 40.973 13.460 38.078 1.00 21.91 123 THR A CA 1
ATOM 821 C C . THR A 1 100 ? 41.722 13.139 36.770 1.00 21.73 123 THR A C 1
ATOM 822 O O . THR A 1 100 ? 42.839 12.642 36.824 1.00 22.18 123 THR A O 1
ATOM 826 N N . GLU A 1 101 ? 41.144 13.464 35.612 1.00 23.10 124 GLU A N 1
ATOM 827 C CA . GLU A 1 101 ? 41.868 13.298 34.344 1.00 23.54 124 GLU A CA 1
ATOM 828 C C . GLU A 1 101 ? 43.145 14.146 34.280 1.00 23.03 124 GLU A C 1
ATOM 829 O O . GLU A 1 101 ? 44.170 13.690 33.773 1.00 24.69 124 GLU A O 1
ATOM 835 N N . LEU A 1 102 ? 43.076 15.376 34.785 1.00 22.72 125 LEU A N 1
ATOM 836 C CA . LEU A 1 102 ? 44.234 16.261 34.800 1.00 23.82 125 LEU A CA 1
ATOM 837 C C . LEU A 1 102 ? 45.320 15.691 35.717 1.00 23.99 125 LEU A C 1
ATOM 838 O O . LEU A 1 102 ? 46.503 15.682 35.364 1.00 24.47 125 LEU A O 1
ATOM 843 N N . THR A 1 103 ? 44.909 15.198 36.883 1.00 22.19 126 THR A N 1
ATOM 844 C CA . THR A 1 103 ? 45.842 14.597 37.825 1.00 23.97 126 THR A CA 1
ATOM 845 C C . THR A 1 103 ? 46.415 13.291 37.259 1.00 24.40 126 THR A C 1
ATOM 846 O O . THR A 1 103 ? 47.611 13.021 37.390 1.00 24.31 126 THR A O 1
ATOM 858 N N . ALA A 1 105 ? 46.806 12.488 34.064 1.00 23.68 128 ALA A N 1
ATOM 859 C CA . ALA A 1 105 ? 47.724 12.735 32.951 1.00 25.21 128 ALA A CA 1
ATOM 860 C C . ALA A 1 105 ? 49.100 13.233 33.401 1.00 27.50 128 ALA A C 1
ATOM 861 O O . ALA A 1 105 ? 50.065 13.116 32.654 1.00 28.56 128 ALA A O 1
ATOM 863 N N . THR A 1 106 ? 49.181 13.784 34.612 1.00 24.20 129 THR A N 1
ATOM 864 C CA . THR A 1 106 ? 50.399 14.423 35.098 1.00 26.17 129 THR A CA 1
ATOM 865 C C . THR A 1 106 ? 51.163 13.594 36.125 1.00 25.78 129 THR A C 1
ATOM 866 O O . THR A 1 106 ? 52.253 13.989 36.530 1.00 24.79 129 THR A O 1
ATOM 870 N N . HIS A 1 107 ? 50.605 12.458 36.546 1.00 24.18 130 HIS A N 1
ATOM 871 C CA . HIS A 1 107 ? 51.260 11.599 37.539 1.00 23.91 130 HIS A CA 1
ATOM 872 C C . HIS A 1 107 ? 51.249 10.109 37.208 1.00 24.75 130 HIS A C 1
ATOM 873 O O . HIS A 1 107 ? 51.407 9.276 38.099 1.00 26.32 130 HIS A O 1
ATOM 880 N N . ALA A 1 108 ? 51.073 9.765 35.937 1.00 21.72 131 ALA A N 1
ATOM 881 C CA . ALA A 1 108 ? 51.086 8.368 35.513 1.00 23.15 131 ALA A CA 1
ATOM 882 C C . ALA A 1 108 ? 52.513 7.841 35.516 1.00 22.05 131 ALA A C 1
ATOM 883 O O . ALA A 1 108 ? 53.445 8.587 35.252 1.00 24.15 131 ALA A O 1
ATOM 885 N N . GLY A 1 109 ? 52.676 6.560 35.826 1.00 21.57 132 GLY A N 1
ATOM 886 C CA . GLY A 1 109 ? 53.985 5.907 35.786 1.00 24.39 132 GLY A CA 1
ATOM 887 C C . GLY A 1 109 ? 54.762 5.925 37.092 1.00 23.79 132 GLY A C 1
ATOM 888 O O . GLY A 1 109 ? 55.788 5.248 37.213 1.00 26.55 132 GLY A O 1
ATOM 897 N N . THR A 1 111 ? 54.782 5.484 41.434 1.00 21.53 134 THR A N 1
ATOM 898 C CA . THR A 1 111 ? 54.130 4.623 42.410 1.00 20.70 134 THR A CA 1
ATOM 899 C C . THR A 1 111 ? 53.157 5.405 43.273 1.00 21.27 134 THR A C 1
ATOM 900 O O . THR A 1 111 ? 53.207 6.638 43.333 1.00 19.79 134 THR A O 1
ATOM 904 N N . ASP A 1 112 ? 52.281 4.667 43.950 1.00 20.82 135 ASP A N 1
ATOM 905 C CA . ASP A 1 112 ? 51.383 5.240 44.957 1.00 21.84 135 ASP A CA 1
ATOM 906 C C . ASP A 1 112 ? 52.148 6.021 46.033 1.00 21.63 135 ASP A C 1
ATOM 907 O O . ASP A 1 112 ? 51.762 7.131 46.390 1.00 21.62 135 ASP A O 1
ATOM 912 N N . ASP A 1 113 ? 53.248 5.457 46.519 1.00 21.05 136 ASP A N 1
ATOM 913 C CA . ASP A 1 113 ? 54.055 6.123 47.538 1.00 22.19 136 ASP A CA 1
ATOM 914 C C . ASP A 1 113 ? 54.711 7.405 47.020 1.00 20.94 136 ASP A C 1
ATOM 915 O O . ASP A 1 113 ? 54.822 8.389 47.752 1.00 22.23 136 ASP A O 1
ATOM 920 N N . GLU A 1 114 ? 55.146 7.399 45.762 1.00 21.75 137 GLU A N 1
ATOM 921 C CA . GLU A 1 114 ? 55.734 8.593 45.161 1.00 20.96 137 GLU A CA 1
ATOM 922 C C . GLU A 1 114 ? 54.694 9.715 45.084 1.00 22.33 137 GLU A C 1
ATOM 923 O O . GLU A 1 114 ? 54.978 10.869 45.441 1.00 21.91 137 GLU A O 1
ATOM 929 N N . PHE A 1 115 ? 53.480 9.366 44.661 1.00 19.76 138 PHE A N 1
ATOM 930 C CA . PHE A 1 115 ? 52.401 10.340 44.578 1.00 20.17 138 PHE A CA 1
ATOM 931 C C . PHE A 1 115 ? 52.044 10.886 45.969 1.00 19.44 138 PHE A C 1
ATOM 932 O O . PHE A 1 115 ? 51.862 12.087 46.132 1.00 21.17 138 PHE A O 1
ATOM 940 N N . GLU A 1 116 ? 51.945 9.997 46.958 1.00 21.00 139 GLU A N 1
ATOM 941 C CA . GLU A 1 116 ? 51.675 10.402 48.341 1.00 21.47 139 GLU A CA 1
ATOM 942 C C . GLU A 1 116 ? 52.697 11.424 48.833 1.00 19.72 139 GLU A C 1
ATOM 943 O O . GLU A 1 116 ? 52.323 12.441 49.417 1.00 20.78 139 GLU A O 1
ATOM 949 N N . ASN A 1 117 ? 53.982 11.159 48.591 1.00 21.41 140 ASN A N 1
ATOM 950 C CA . ASN A 1 117 ? 55.047 12.102 48.978 1.00 23.79 140 ASN A CA 1
ATOM 951 C C . ASN A 1 117 ? 54.886 13.479 48.337 1.00 22.25 140 ASN A C 1
ATOM 952 O O . ASN A 1 117 ? 55.109 14.503 48.976 1.00 22.19 140 ASN A O 1
ATOM 957 N N . ILE A 1 118 ? 54.498 13.494 47.067 1.00 22.41 141 ILE A N 1
ATOM 958 C CA . ILE A 1 118 ? 54.235 14.732 46.345 1.00 21.90 141 ILE A CA 1
ATOM 959 C C . ILE A 1 118 ? 53.073 15.511 46.971 1.00 19.38 141 ILE A C 1
ATOM 960 O O . ILE A 1 118 ? 53.184 16.714 47.211 1.00 20.56 141 ILE A O 1
ATOM 965 N N . VAL A 1 119 ? 51.968 14.824 47.229 1.00 18.50 142 VAL A N 1
ATOM 966 C CA . VAL A 1 119 ? 50.814 15.441 47.884 1.00 20.88 142 VAL A CA 1
ATOM 967 C C . VAL A 1 119 ? 51.172 15.980 49.276 1.00 20.47 142 VAL A C 1
ATOM 968 O O . VAL A 1 119 ? 50.805 17.098 49.631 1.00 22.17 142 VAL A O 1
ATOM 972 N N . THR A 1 120 ? 51.876 15.176 50.056 1.00 22.01 143 THR A N 1
ATOM 973 C CA . THR A 1 120 ? 52.232 15.545 51.435 1.00 23.29 143 THR A CA 1
ATOM 974 C C . THR A 1 120 ? 53.121 16.783 51.484 1.00 23.31 143 THR A C 1
ATOM 975 O O . THR A 1 120 ? 52.915 17.681 52.301 1.00 25.45 143 THR A O 1
ATOM 979 N N . GLU A 1 121 ? 54.108 16.834 50.601 1.00 24.91 144 GLU A N 1
ATOM 980 C CA . GLU A 1 121 ? 54.974 17.988 50.517 1.00 25.39 144 GLU A CA 1
ATOM 981 C C . GLU A 1 121 ? 54.217 19.229 50.049 1.00 23.59 144 GLU A C 1
ATOM 982 O O . GLU A 1 121 ? 54.407 20.306 50.599 1.00 26.70 144 GLU A O 1
ATOM 988 N N . TRP A 1 122 ? 53.336 19.078 49.068 1.00 21.55 145 TRP A N 1
ATOM 989 C CA . TRP A 1 122 ? 52.559 20.218 48.596 1.00 22.04 145 TRP A CA 1
ATOM 990 C C . TRP A 1 122 ? 51.633 20.753 49.684 1.00 20.70 145 TRP A C 1
ATOM 991 O O . TRP A 1 122 ? 51.575 21.958 49.919 1.00 23.13 145 TRP A O 1
ATOM 1002 N N . ILE A 1 123 ? 50.905 19.865 50.349 1.00 22.77 146 ILE A N 1
ATOM 1003 C CA . ILE A 1 123 ? 49.865 20.323 51.269 1.00 27.93 146 ILE A CA 1
ATOM 1004 C C . ILE A 1 123 ? 50.436 20.930 52.557 1.00 27.33 146 ILE A C 1
ATOM 1005 O O . ILE A 1 123 ? 49.733 21.632 53.278 1.00 30.42 146 ILE A O 1
ATOM 1010 N N . ARG A 1 124 ? 51.709 20.691 52.842 1.00 26.56 147 ARG A N 1
ATOM 1011 C CA . ARG A 1 124 ? 52.330 21.393 53.959 1.00 32.78 147 ARG A CA 1
ATOM 1012 C C . ARG A 1 124 ? 53.020 22.703 53.534 1.00 29.66 147 ARG A C 1
ATOM 1013 O O . ARG A 1 124 ? 53.200 23.589 54.361 1.00 33.83 147 ARG A O 1
ATOM 1021 N N . LYS A 1 125 ? 53.361 22.850 52.254 1.00 28.62 148 LYS A N 1
ATOM 1022 C CA . LYS A 1 125 ? 54.031 24.072 51.768 1.00 29.15 148 LYS A CA 1
ATOM 1023 C C . LYS A 1 125 ? 53.076 25.118 51.202 1.00 28.01 148 LYS A C 1
ATOM 1024 O O . LYS A 1 125 ? 53.336 26.323 51.307 1.00 26.00 148 LYS A O 1
ATOM 1030 N N . ALA A 1 126 ? 51.989 24.665 50.582 1.00 26.29 149 ALA A N 1
ATOM 1031 C CA . ALA A 1 126 ? 51.031 25.573 49.967 1.00 25.33 149 ALA A CA 1
ATOM 1032 C C . ALA A 1 126 ? 50.182 26.241 51.035 1.00 23.92 149 ALA A C 1
ATOM 1033 O O . ALA A 1 126 ? 50.038 25.724 52.144 1.00 26.81 149 ALA A O 1
ATOM 1035 N N . ARG A 1 127 ? 49.601 27.383 50.696 1.00 25.07 150 ARG A N 1
ATOM 1036 C CA . ARG A 1 127 ? 48.715 28.072 51.629 1.00 25.80 150 ARG A CA 1
ATOM 1037 C C . ARG A 1 127 ? 47.544 28.714 50.921 1.00 24.13 150 ARG A C 1
ATOM 1038 O O . ARG A 1 127 ? 47.627 29.073 49.743 1.00 24.69 150 ARG A O 1
ATOM 1046 N N . HIS A 1 128 ? 46.452 28.865 51.654 1.00 22.75 151 HIS A N 1
ATOM 1047 C CA . HIS A 1 128 ? 45.268 29.476 51.110 1.00 22.44 151 HIS A CA 1
ATOM 1048 C C . HIS A 1 128 ? 45.582 30.951 50.829 1.00 23.96 151 HIS A C 1
ATOM 1049 O O . HIS A 1 128 ? 46.192 31.625 51.673 1.00 25.93 151 HIS A O 1
ATOM 1056 N N . PRO A 1 129 ? 45.188 31.453 49.641 1.00 24.15 152 PRO A N 1
ATOM 1057 C CA . PRO A 1 129 ? 45.519 32.840 49.264 1.00 26.59 152 PRO A CA 1
ATOM 1058 C C . PRO A 1 129 ? 44.833 33.909 50.120 1.00 25.00 152 PRO A C 1
ATOM 1059 O O . PRO A 1 129 ? 45.336 35.019 50.227 1.00 28.90 152 PRO A O 1
ATOM 1063 N N . LYS A 1 130 ? 43.675 33.576 50.681 1.00 23.28 153 LYS A N 1
ATOM 1064 C CA . LYS A 1 130 ? 42.957 34.445 51.608 1.00 26.39 153 LYS A CA 1
ATOM 1065 C C . LYS A 1 130 ? 43.426 34.279 53.054 1.00 24.92 153 LYS A C 1
ATOM 1066 O O . LYS A 1 130 ? 43.814 35.248 53.688 1.00 25.14 153 LYS A O 1
ATOM 1072 N N . PHE A 1 131 ? 43.376 33.059 53.576 1.00 21.67 154 PHE A N 1
ATOM 1073 C CA . PHE A 1 131 ? 43.622 32.826 55.004 1.00 21.76 154 PHE A CA 1
ATOM 1074 C C . PHE A 1 131 ? 45.113 32.743 55.351 1.00 22.11 154 PHE A C 1
ATOM 1075 O O . PHE A 1 131 ? 45.480 32.886 56.512 1.00 22.93 154 PHE A O 1
ATOM 1083 N N . HIS A 1 132 ? 45.964 32.536 54.348 1.00 22.98 155 HIS A N 1
ATOM 1084 C CA . HIS A 1 132 ? 47.418 32.426 54.548 1.00 25.33 155 HIS A CA 1
ATOM 1085 C C . HIS A 1 132 ? 47.806 31.387 55.618 1.00 23.26 155 HIS A C 1
ATOM 1086 O O . HIS A 1 132 ? 48.751 31.570 56.397 1.00 24.25 155 HIS A O 1
ATOM 1093 N N . ARG A 1 133 ? 47.059 30.289 55.618 1.00 24.73 156 ARG A N 1
ATOM 1094 C CA . ARG A 1 133 ? 47.317 29.122 56.450 1.00 23.56 156 ARG A CA 1
ATOM 1095 C C . ARG A 1 133 ? 47.304 27.917 55.511 1.00 23.36 156 ARG A C 1
ATOM 1096 O O . ARG A 1 133 ? 46.764 28.011 54.400 1.00 22.38 156 ARG A O 1
ATOM 1104 N N . PRO A 1 134 ? 47.876 26.783 55.948 1.00 22.18 157 PRO A N 1
ATOM 1105 C CA . PRO A 1 134 ? 47.766 25.568 55.149 1.00 21.51 157 PRO A CA 1
ATOM 1106 C C . PRO A 1 134 ? 46.303 25.224 54.889 1.00 20.02 157 PRO A C 1
ATOM 1107 O O . PRO A 1 134 ? 45.443 25.507 55.724 1.00 20.19 157 PRO A O 1
ATOM 1111 N N . TYR A 1 135 ? 46.027 24.619 53.745 1.00 20.03 158 TYR A N 1
ATOM 1112 C CA . TYR A 1 135 ? 44.654 24.271 53.389 1.00 21.18 158 TYR A CA 1
ATOM 1113 C C . TYR A 1 135 ? 44.020 23.327 54.417 1.00 20.60 158 TYR A C 1
ATOM 1114 O O . TYR A 1 135 ? 42.815 23.373 54.639 1.00 20.99 158 TYR A O 1
ATOM 1123 N N . THR A 1 136 ? 44.842 22.494 55.051 1.00 22.62 159 THR A N 1
ATOM 1124 C CA . THR A 1 136 ? 44.382 21.570 56.086 1.00 23.68 159 THR A CA 1
ATOM 1125 C C . THR A 1 136 ? 43.986 22.262 57.400 1.00 23.69 159 THR A C 1
ATOM 1126 O O . THR A 1 136 ? 43.408 21.620 58.270 1.00 25.26 159 THR A O 1
ATOM 1130 N N . GLU A 1 137 ? 44.313 23.546 57.547 1.00 23.17 160 GLU A N 1
ATOM 1131 C CA . GLU A 1 137 ? 43.806 24.363 58.653 1.00 24.02 160 GLU A CA 1
ATOM 1132 C C . GLU A 1 137 ? 42.548 25.145 58.271 1.00 23.62 160 GLU A C 1
ATOM 1133 O O . GLU A 1 137 ? 41.935 25.801 59.127 1.00 25.38 160 GLU A O 1
ATOM 1139 N N . CYS A 1 138 ? 42.146 25.055 57.001 1.00 21.12 161 CYS A N 1
ATOM 1140 C CA . CYS A 1 138 ? 40.919 25.685 56.535 1.00 20.99 161 CYS A CA 1
ATOM 1141 C C . CYS A 1 138 ? 39.759 24.686 56.576 1.00 21.60 161 CYS A C 1
ATOM 1142 O O . CYS A 1 138 ? 38.883 24.668 55.707 1.00 21.00 161 CYS A O 1
ATOM 1145 N N . VAL A 1 139 ? 39.770 23.864 57.621 1.00 22.37 162 VAL A N 1
ATOM 1146 C CA . VAL A 1 139 ? 38.721 22.893 57.887 1.00 22.15 162 VAL A CA 1
ATOM 1147 C C . VAL A 1 139 ? 37.738 23.537 58.857 1.00 20.75 162 VAL A C 1
ATOM 1148 O O . VAL A 1 139 ? 38.082 24.502 59.552 1.00 21.16 162 VAL A O 1
ATOM 1152 N N . TYR A 1 140 ? 36.515 23.018 58.889 1.00 19.99 163 TYR A N 1
ATOM 1153 C CA . TYR A 1 140 ? 35.456 23.602 59.704 1.00 19.71 163 TYR A CA 1
ATOM 1154 C C . TYR A 1 140 ? 35.425 22.993 61.098 1.00 20.26 163 TYR A C 1
ATOM 1155 O O . TYR A 1 140 ? 35.140 21.809 61.266 1.00 19.02 163 TYR A O 1
ATOM 1164 N N . GLN A 1 141 ? 35.725 23.823 62.092 1.00 20.77 164 GLN A N 1
ATOM 1165 C CA . GLN A 1 141 ? 35.767 23.399 63.479 1.00 21.09 164 GLN A CA 1
ATOM 1166 C C . GLN A 1 141 ? 34.445 22.758 63.930 1.00 20.17 164 GLN A C 1
ATOM 1167 O O . GLN A 1 141 ? 34.466 21.735 64.620 1.00 22.13 164 GLN A O 1
ATOM 1173 N N . PRO A 1 142 ? 33.292 23.336 63.533 1.00 19.25 165 PRO A N 1
ATOM 1174 C CA . PRO A 1 142 ? 32.038 22.676 63.896 1.00 19.57 165 PRO A CA 1
ATOM 1175 C C . PRO A 1 142 ? 31.893 21.268 63.308 1.00 18.07 165 PRO A C 1
ATOM 1176 O O . PRO A 1 142 ? 31.281 20.400 63.932 1.00 17.57 165 PRO A O 1
ATOM 1188 N N . LEU A 1 144 ? 34.509 19.263 62.671 1.00 19.03 167 LEU A N 1
ATOM 1189 C CA . LEU A 1 144 ? 35.412 18.436 63.480 1.00 20.39 167 LEU A CA 1
ATOM 1190 C C . LEU A 1 144 ? 34.708 17.959 64.756 1.00 20.56 167 LEU A C 1
ATOM 1191 O O . LEU A 1 144 ? 34.848 16.806 65.169 1.00 21.15 167 LEU A O 1
ATOM 1196 N N . GLU A 1 145 ? 33.956 18.858 65.376 1.00 20.39 168 GLU A N 1
ATOM 1197 C CA . GLU A 1 145 ? 33.147 18.509 66.544 1.00 22.07 168 GLU A CA 1
ATOM 1198 C C . GLU A 1 145 ? 32.092 17.457 66.206 1.00 21.18 168 GLU A C 1
ATOM 1199 O O . GLU A 1 145 ? 31.893 16.5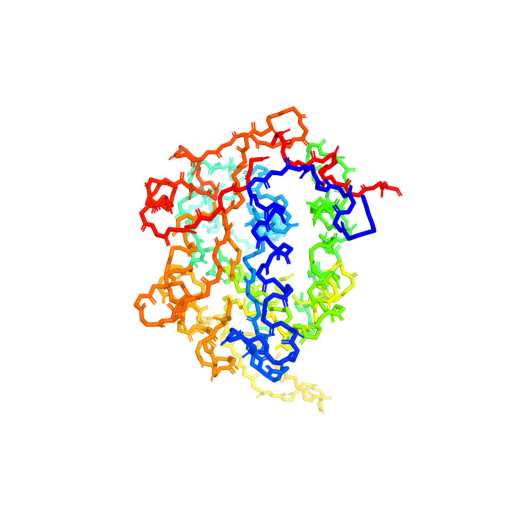09 66.963 1.00 21.19 168 GLU A O 1
ATOM 1205 N N . LEU A 1 146 ? 31.431 17.623 65.064 1.00 21.63 169 LEU A N 1
ATOM 1206 C CA . LEU A 1 146 ? 30.408 16.673 64.632 1.00 19.91 169 LEU A CA 1
ATOM 1207 C C . LEU A 1 146 ? 31.002 15.291 64.394 1.00 18.73 169 LEU A C 1
ATOM 1208 O O . LEU A 1 146 ? 30.447 14.295 64.843 1.00 18.14 169 LEU A O 1
ATOM 1213 N N . LEU A 1 147 ? 32.137 15.233 63.701 1.00 19.13 170 LEU A N 1
ATOM 1214 C CA . LEU A 1 147 ? 32.838 13.960 63.489 1.00 19.37 170 LEU A CA 1
ATOM 1215 C C . LEU A 1 147 ? 33.161 13.242 64.813 1.00 18.53 170 LEU A C 1
ATOM 1216 O O . LEU A 1 147 ? 32.897 12.048 64.954 1.00 19.30 170 LEU A O 1
ATOM 1221 N N . ALA A 1 148 ? 33.717 13.976 65.775 1.00 19.16 171 ALA A N 1
ATOM 1222 C CA . ALA A 1 148 ? 34.054 13.408 67.085 1.00 23.16 171 ALA A CA 1
ATOM 1223 C C . ALA A 1 148 ? 32.811 12.916 67.829 1.00 21.95 171 ALA A C 1
ATOM 1224 O O . ALA A 1 148 ? 32.817 11.837 68.422 1.00 22.16 171 ALA A O 1
ATOM 1226 N N . PHE A 1 149 ? 31.754 13.722 67.790 1.00 22.86 172 PHE A N 1
ATOM 1227 C CA . PHE A 1 149 ? 30.490 13.409 68.448 1.00 23.25 172 PHE A CA 1
ATOM 1228 C C . PHE A 1 149 ? 29.912 12.099 67.907 1.00 21.82 172 PHE A C 1
ATOM 1229 O O . PHE A 1 149 ? 29.489 11.229 68.662 1.00 21.17 172 PHE A O 1
ATOM 1237 N N . LEU A 1 150 ? 29.901 11.968 66.589 1.00 21.60 173 LEU A N 1
ATOM 1238 C CA . LEU A 1 150 ? 29.397 10.754 65.950 1.00 21.54 173 LEU A CA 1
ATOM 1239 C C . LEU A 1 150 ? 30.250 9.534 66.302 1.00 19.26 173 LEU A C 1
ATOM 1240 O O . LEU A 1 150 ? 29.721 8.467 66.618 1.00 18.95 173 LEU A O 1
ATOM 1245 N N . ARG A 1 151 ? 31.567 9.687 66.267 1.00 20.86 174 ARG A N 1
ATOM 1246 C CA . ARG A 1 151 ? 32.454 8.575 66.625 1.00 22.35 174 ARG A CA 1
ATOM 1247 C C . ARG A 1 151 ? 32.307 8.183 68.102 1.00 22.96 174 ARG A C 1
ATOM 1248 O O . ARG A 1 151 ? 32.361 7.006 68.436 1.00 21.15 174 ARG A O 1
ATOM 1256 N N . GLN A 1 152 ? 32.076 9.159 68.972 1.00 25.22 175 GLN A N 1
ATOM 1257 C CA . GLN A 1 152 ? 31.786 8.875 70.388 1.00 26.59 175 GLN A CA 1
ATOM 1258 C C . GLN A 1 152 ? 30.531 8.021 70.561 1.00 25.08 175 GLN A C 1
ATOM 1259 O O . GLN A 1 152 ? 30.425 7.272 71.524 1.00 25.61 175 GLN A O 1
ATOM 1265 N N . HIS A 1 153 ? 29.593 8.123 69.619 1.00 22.52 176 HIS A N 1
ATOM 1266 C CA . HIS A 1 153 ? 28.379 7.319 69.628 1.00 24.66 176 HIS A CA 1
ATOM 1267 C C . HIS A 1 153 ? 28.452 6.117 68.685 1.00 22.95 176 HIS A C 1
ATOM 1268 O O . HIS A 1 153 ? 27.422 5.571 68.278 1.00 21.33 176 HIS A O 1
ATOM 1275 N N . GLU A 1 154 ? 29.685 5.713 68.373 1.00 21.91 177 GLU A N 1
ATOM 1276 C CA . GLU A 1 154 ? 29.994 4.480 67.645 1.00 23.96 177 GLU A CA 1
ATOM 1277 C C . GLU A 1 154 ? 29.548 4.494 66.179 1.00 21.97 177 GLU A C 1
ATOM 1278 O O . GLU A 1 154 ? 29.305 3.443 65.604 1.00 22.96 177 GLU A O 1
ATOM 1284 N N . PHE A 1 155 ? 29.473 5.678 65.572 1.00 21.22 178 PHE A N 1
ATOM 1285 C CA . PHE A 1 155 ? 29.333 5.781 64.112 1.00 22.04 178 PHE A CA 1
ATOM 1286 C C . PHE A 1 155 ? 30.692 5.607 63.466 1.00 21.49 178 PHE A C 1
ATOM 1287 O O . PHE A 1 155 ? 31.698 6.015 64.040 1.00 20.70 178 PHE A O 1
ATOM 1295 N N . LYS A 1 156 ? 30.715 5.021 62.271 1.00 22.22 179 LYS A N 1
ATOM 1296 C CA . LYS A 1 156 ? 31.898 5.028 61.409 1.00 21.19 179 LYS A CA 1
ATOM 1297 C C . LYS A 1 156 ? 31.734 6.146 60.396 1.00 18.93 179 LYS A C 1
ATOM 1298 O O . LYS A 1 156 ? 30.786 6.141 59.605 1.00 18.15 179 LYS A O 1
ATOM 1304 N N . THR A 1 157 ? 32.675 7.082 60.413 1.00 16.35 180 THR A N 1
ATOM 1305 C CA . THR A 1 157 ? 32.616 8.284 59.595 1.00 17.99 180 THR A CA 1
ATOM 1306 C C . THR A 1 157 ? 33.427 8.066 58.321 1.00 18.46 180 THR A C 1
ATOM 1307 O O . THR A 1 157 ? 34.626 7.817 58.394 1.00 19.10 180 THR A O 1
ATOM 1311 N N . PHE A 1 158 ? 32.765 8.149 57.169 1.00 18.87 181 PHE A N 1
ATOM 1312 C CA . PHE A 1 158 ? 33.419 8.021 55.867 1.00 17.91 181 PHE A CA 1
ATOM 1313 C C . PHE A 1 158 ? 33.406 9.352 55.107 1.00 18.55 181 PHE A C 1
ATOM 1314 O O . PHE A 1 158 ? 32.456 10.142 55.208 1.00 19.08 181 PHE A O 1
ATOM 1322 N N . ILE A 1 159 ? 34.447 9.578 54.315 1.00 16.13 182 ILE A N 1
ATOM 1323 C CA . ILE A 1 159 ? 34.406 10.611 53.283 1.00 18.15 182 ILE A CA 1
ATOM 1324 C C . ILE A 1 159 ? 33.969 9.979 51.961 1.00 18.53 182 ILE A C 1
ATOM 1325 O O . ILE A 1 159 ? 34.433 8.895 51.599 1.00 16.96 182 ILE A O 1
ATOM 1330 N N . VAL A 1 160 ? 33.076 10.672 51.259 1.00 17.95 183 VAL A N 1
ATOM 1331 C CA . VAL A 1 160 ? 32.614 10.282 49.933 1.00 17.82 183 VAL A CA 1
ATOM 1332 C C . VAL A 1 160 ? 32.685 11.539 49.057 1.00 17.64 183 VAL A C 1
ATOM 1333 O O . VAL A 1 160 ? 31.777 12.362 49.055 1.00 18.41 183 VAL A O 1
ATOM 1337 N N . SER A 1 161 ? 33.789 11.673 48.323 1.00 18.91 184 SER A N 1
ATOM 1338 C CA . SER A 1 161 ? 34.129 12.914 47.619 1.00 19.74 184 SER A CA 1
ATOM 1339 C C . SER A 1 161 ? 34.389 12.662 46.139 1.00 19.67 184 SER A C 1
ATOM 1340 O O . SER A 1 161 ? 34.794 11.575 45.747 1.00 17.57 184 SER A O 1
ATOM 1343 N N . GLY A 1 162 ? 34.149 13.681 45.321 1.00 20.70 185 GLY A N 1
ATOM 1344 C CA . GLY A 1 162 ? 34.516 13.634 43.907 1.00 22.16 185 GLY A CA 1
ATOM 1345 C C . GLY A 1 162 ? 36.004 13.820 43.680 1.00 21.37 185 GLY A C 1
ATOM 1346 O O . GLY A 1 162 ? 36.517 13.488 42.611 1.00 22.67 185 GLY A O 1
ATOM 1347 N N . ALA A 1 163 ? 36.700 14.359 44.682 1.00 21.62 186 ALA A N 1
ATOM 1348 C CA . ALA A 1 163 ? 38.135 14.570 44.592 1.00 22.50 186 ALA A CA 1
ATOM 1349 C C . ALA A 1 163 ? 38.866 13.233 44.605 1.00 20.02 186 ALA A C 1
ATOM 1350 O O . ALA A 1 163 ? 38.287 12.185 44.920 1.00 17.78 186 ALA A O 1
ATOM 1352 N N . GLY A 1 164 ? 40.142 13.286 44.258 1.00 19.16 187 GLY A N 1
ATOM 1353 C CA . GLY A 1 164 ? 40.983 12.106 44.225 1.00 20.87 187 GLY A CA 1
ATOM 1354 C C . GLY A 1 164 ? 41.175 11.504 45.602 1.00 19.16 187 GLY A C 1
ATOM 1355 O O . GLY A 1 164 ? 41.572 12.190 46.550 1.00 17.19 187 GLY A O 1
ATOM 1356 N N . ILE A 1 165 ? 40.898 10.209 45.692 1.00 18.79 188 ILE A N 1
ATOM 1357 C CA . ILE A 1 165 ? 41.057 9.447 46.916 1.00 18.93 188 ILE A CA 1
ATOM 1358 C C . ILE A 1 165 ? 42.488 9.591 47.466 1.00 20.11 188 ILE A C 1
ATOM 1359 O O . ILE A 1 165 ? 42.681 9.782 48.667 1.00 19.03 188 ILE A O 1
ATOM 1364 N N . GLU A 1 166 ? 43.477 9.576 46.574 1.00 19.59 189 GLU A N 1
ATOM 1365 C CA . GLU A 1 166 ? 44.880 9.644 46.973 1.00 20.93 189 GLU A CA 1
ATOM 1366 C C . GLU A 1 166 ? 45.378 11.059 47.251 1.00 20.31 189 GLU A C 1
ATOM 1367 O O . GLU A 1 166 ? 46.463 11.242 47.815 1.00 21.51 189 GLU A O 1
ATOM 1373 N N . PHE A 1 167 ? 44.594 12.061 46.866 1.00 20.12 190 PHE A N 1
ATOM 1374 C CA . PHE A 1 167 ? 44.854 13.428 47.312 1.00 20.38 190 PHE A CA 1
ATOM 1375 C C . PHE A 1 167 ? 44.476 13.614 48.787 1.00 20.61 190 PHE A C 1
ATOM 1376 O O . PHE A 1 167 ? 45.110 14.398 49.488 1.00 21.14 190 PHE A O 1
ATOM 1392 N N . ARG A 1 169 ? 43.867 10.960 51.188 1.00 18.10 192 ARG A N 1
ATOM 1393 C CA . ARG A 1 169 ? 44.345 9.917 52.108 1.00 19.04 192 ARG A CA 1
ATOM 1394 C C . ARG A 1 169 ? 45.607 10.227 52.914 1.00 19.99 192 ARG A C 1
ATOM 1395 O O . ARG A 1 169 ? 45.724 9.759 54.042 1.00 22.59 192 ARG A O 1
ATOM 1403 N N . PRO A 1 170 ? 46.554 10.998 52.350 1.00 20.60 193 PRO A N 1
ATOM 1404 C CA . PRO A 1 170 ? 47.770 11.268 53.113 1.00 21.60 193 PRO A CA 1
ATOM 1405 C C . PRO A 1 170 ? 47.569 12.035 54.432 1.00 22.21 193 PRO A C 1
ATOM 1406 O O . PRO A 1 170 ? 48.385 11.886 55.339 1.00 23.14 193 PRO A O 1
ATOM 1410 N N . TRP A 1 171 ? 46.504 12.827 54.534 1.00 20.65 194 TRP A N 1
ATOM 1411 C CA . TRP A 1 171 ? 46.316 13.735 55.675 1.00 20.17 194 TRP A CA 1
ATOM 1412 C C . TRP A 1 171 ? 44.971 13.603 56.409 1.00 19.68 194 TRP A C 1
ATOM 1413 O O . TRP A 1 171 ? 44.798 14.189 57.486 1.00 19.81 194 TRP A O 1
ATOM 1424 N N . ALA A 1 172 ? 44.031 12.842 55.852 1.00 18.17 195 ALA A N 1
ATOM 1425 C CA . ALA A 1 172 ? 42.662 12.794 56.399 1.00 20.14 195 ALA A CA 1
ATOM 1426 C C . ALA A 1 172 ? 42.590 12.196 57.809 1.00 19.93 195 ALA A C 1
ATOM 1427 O O . ALA A 1 172 ? 41.721 12.577 58.610 1.00 19.99 195 ALA A O 1
ATOM 1429 N N . LYS A 1 173 ? 43.492 11.267 58.124 1.00 19.53 196 LYS A N 1
ATOM 1430 C CA . LYS A 1 173 ? 43.484 10.659 59.451 1.00 22.17 196 LYS A CA 1
ATOM 1431 C C . LYS A 1 173 ? 43.903 11.678 60.494 1.00 22.80 196 LYS A C 1
ATOM 1432 O O . LYS A 1 173 ? 43.219 11.830 61.505 1.00 23.37 196 LYS A O 1
ATOM 1438 N N . GLU A 1 174 ? 45.010 12.379 60.248 1.00 23.57 197 GLU A N 1
ATOM 1439 C CA . GLU A 1 174 ? 45.476 13.410 61.181 1.00 26.01 197 GLU A CA 1
ATOM 1440 C C . GLU A 1 174 ? 44.460 14.538 61.344 1.00 23.74 197 GLU A C 1
ATOM 1441 O O . GLU A 1 174 ? 44.228 15.017 62.454 1.00 25.79 197 GLU A O 1
ATOM 1447 N N . VAL A 1 175 ? 43.872 14.970 60.234 1.00 20.47 198 VAL A N 1
ATOM 1448 C CA . VAL A 1 175 ? 43.063 16.188 60.216 1.00 21.00 198 VAL A CA 1
ATOM 1449 C C . VAL A 1 175 ? 41.621 15.931 60.640 1.00 19.77 198 VAL A C 1
ATOM 1450 O O . VAL A 1 175 ? 41.076 16.686 61.448 1.00 21.18 198 VAL A O 1
ATOM 1454 N N . TYR A 1 176 ? 41.016 14.874 60.099 1.00 19.55 199 TYR A N 1
ATOM 1455 C CA . TYR A 1 176 ? 39.604 14.548 60.352 1.00 19.10 199 TYR A CA 1
ATOM 1456 C C . TYR A 1 176 ? 39.388 13.347 61.266 1.00 19.19 199 TYR A C 1
ATOM 1457 O O . TYR A 1 176 ? 38.253 13.091 61.682 1.00 19.70 199 TYR A O 1
ATOM 1466 N N . GLY A 1 177 ? 40.445 12.589 61.550 1.00 19.13 200 GLY A N 1
ATOM 1467 C CA . GLY A 1 177 ? 40.303 11.334 62.287 1.00 20.35 200 GLY A CA 1
ATOM 1468 C C . GLY A 1 177 ? 39.737 10.212 61.437 1.00 21.23 200 GLY A C 1
ATOM 1469 O O . GLY A 1 177 ? 39.221 9.236 61.965 1.00 22.37 200 GLY A O 1
ATOM 1470 N N . ILE A 1 178 ? 39.844 10.341 60.115 1.00 20.07 201 ILE A N 1
ATOM 1471 C CA . ILE A 1 178 ? 39.275 9.367 59.203 1.00 18.60 201 ILE A CA 1
ATOM 1472 C C . ILE A 1 178 ? 40.405 8.611 58.511 1.00 18.57 201 ILE A C 1
ATOM 1473 O O . ILE A 1 178 ? 41.186 9.217 57.757 1.00 20.05 201 ILE A O 1
ATOM 1478 N N . PRO A 1 179 ? 40.509 7.292 58.765 1.00 17.53 202 PRO A N 1
ATOM 1479 C CA . PRO A 1 179 ? 41.589 6.502 58.187 1.00 18.90 202 PRO A CA 1
ATOM 1480 C C . PRO A 1 179 ? 41.376 6.242 56.697 1.00 18.19 202 PRO A C 1
ATOM 1481 O O . PRO A 1 179 ? 40.262 6.378 56.211 1.00 17.99 202 PRO A O 1
ATOM 1485 N N . PRO A 1 180 ? 42.437 5.848 55.976 1.00 20.53 203 PRO A N 1
ATOM 1486 C CA . PRO A 1 180 ? 42.364 5.688 54.518 1.00 19.09 203 PRO A CA 1
ATOM 1487 C C . PRO A 1 180 ? 41.280 4.728 54.042 1.00 18.62 203 PRO A C 1
ATOM 1488 O O . PRO A 1 180 ? 40.659 4.979 53.003 1.00 20.21 203 PRO A O 1
ATOM 1492 N N . GLU A 1 181 ? 41.036 3.656 54.800 1.00 16.74 204 GLU A N 1
ATOM 1493 C CA . GLU A 1 181 ? 39.995 2.683 54.438 1.00 18.35 204 GLU A CA 1
ATOM 1494 C C . GLU A 1 181 ? 38.562 3.235 54.540 1.00 17.42 204 GLU A C 1
ATOM 1495 O O . GLU A 1 181 ? 37.616 2.549 54.162 1.00 21.39 204 GLU A O 1
ATOM 1501 N N . GLN A 1 182 ? 38.404 4.457 55.050 1.00 17.04 205 GLN A N 1
ATOM 1502 C CA . GLN A 1 182 ? 37.101 5.105 55.142 1.00 17.72 205 GLN A CA 1
ATOM 1503 C C . GLN A 1 182 ? 37.027 6.371 54.294 1.00 17.35 205 GLN A C 1
ATOM 1504 O O . GLN A 1 182 ? 36.177 7.237 54.520 1.00 16.80 205 GLN A O 1
ATOM 1510 N N . VAL A 1 183 ? 37.929 6.469 53.320 1.00 17.62 206 VAL A N 1
ATOM 1511 C CA . VAL A 1 183 ? 37.918 7.557 52.354 1.00 17.28 206 VAL A CA 1
ATOM 1512 C C . VAL A 1 183 ? 37.523 6.949 51.011 1.00 17.32 206 VAL A C 1
ATOM 1513 O O . VAL A 1 183 ? 38.130 5.979 50.560 1.00 17.44 206 VAL A O 1
ATOM 1517 N N . ILE A 1 184 ? 36.481 7.503 50.407 1.00 16.94 207 ILE A N 1
ATOM 1518 C CA . ILE A 1 184 ? 36.009 7.087 49.097 1.00 16.81 207 ILE A CA 1
ATOM 1519 C C . ILE A 1 184 ? 36.117 8.302 48.195 1.00 18.21 207 ILE A C 1
ATOM 1520 O O . ILE A 1 184 ? 35.703 9.404 48.566 1.00 17.17 207 ILE A O 1
ATOM 1525 N N . GLY A 1 185 ? 36.695 8.107 47.018 1.00 19.86 208 GLY A N 1
ATOM 1526 C CA . GLY A 1 185 ? 36.926 9.210 46.108 1.00 19.90 208 GLY A CA 1
ATOM 1527 C C . GLY A 1 185 ? 37.084 8.746 44.675 1.00 20.53 208 GLY A C 1
ATOM 1528 O O . GLY A 1 185 ? 36.871 7.573 44.354 1.00 17.69 208 GLY A O 1
ATOM 1529 N N . SER A 1 186 ? 37.455 9.675 43.813 1.00 19.44 209 SER A N 1
ATOM 1530 C CA . SER A 1 186 ? 37.757 9.333 42.425 1.00 20.00 209 SER A CA 1
ATOM 1531 C C . SER A 1 186 ? 39.163 8.739 42.364 1.00 19.07 209 SER A C 1
ATOM 1532 O O . SER A 1 186 ? 40.001 9.025 43.216 1.00 19.30 209 SER A O 1
ATOM 1535 N N . SER A 1 187 ? 39.424 7.919 41.355 1.00 19.69 210 SER A N 1
ATOM 1536 C CA . SER A 1 187 ? 40.697 7.208 41.276 1.00 19.26 210 SER A CA 1
ATOM 1537 C C . SER A 1 187 ? 41.118 6.872 39.841 1.00 19.99 210 SER A C 1
ATOM 1538 O O . SER A 1 187 ? 40.295 6.840 38.922 1.00 18.79 210 SER A O 1
ATOM 1541 N N . VAL A 1 188 ? 42.419 6.655 39.674 1.00 20.30 211 VAL A N 1
ATOM 1542 C CA . VAL A 1 188 ? 42.977 6.042 38.465 1.00 20.71 211 VAL A CA 1
ATOM 1543 C C . VAL A 1 188 ? 43.242 4.572 38.740 1.00 20.85 211 VAL A C 1
ATOM 1544 O O . VAL A 1 188 ? 43.271 4.141 39.902 1.00 21.36 211 VAL A O 1
ATOM 1548 N N . LYS A 1 189 ? 43.444 3.804 37.675 1.00 20.68 212 LYS A N 1
ATOM 1549 C CA . LYS A 1 189 ? 43.791 2.403 37.814 1.00 23.02 212 LYS A CA 1
ATOM 1550 C C . LYS A 1 189 ? 45.234 2.246 38.286 1.00 22.42 212 LYS A C 1
ATOM 1551 O O . LYS A 1 189 ? 46.081 3.113 38.051 1.00 22.10 212 LYS A O 1
ATOM 1557 N N . LEU A 1 190 ? 45.481 1.138 38.976 1.00 21.89 213 LEU A N 1
ATOM 1558 C CA . LEU A 1 190 ? 46.811 0.763 39.437 1.00 21.89 213 LEU A CA 1
ATOM 1559 C C . LEU A 1 190 ? 47.253 -0.547 38.807 1.00 20.20 213 LEU A C 1
ATOM 1560 O O . LEU A 1 190 ? 46.431 -1.360 38.404 1.00 21.50 213 LEU A O 1
ATOM 1565 N N . LYS A 1 191 ? 48.565 -0.745 38.752 1.00 19.69 214 LYS A N 1
ATOM 1566 C CA . LYS A 1 191 ? 49.160 -1.995 38.284 1.00 21.57 214 LYS A CA 1
ATOM 1567 C C . LYS A 1 191 ? 50.201 -2.433 39.316 1.00 20.55 214 LYS A C 1
ATOM 1568 O O . LYS A 1 191 ? 50.967 -1.605 39.803 1.00 21.34 214 LYS A O 1
ATOM 1574 N N . TYR A 1 192 ? 50.217 -3.721 39.648 1.00 18.83 215 TYR A N 1
ATOM 1575 C CA . TYR A 1 192 ? 51.207 -4.290 40.564 1.00 19.69 215 TYR A CA 1
ATOM 1576 C C . TYR A 1 192 ? 52.460 -4.689 39.804 1.00 21.02 215 TYR A C 1
ATOM 1577 O O . TYR A 1 192 ? 52.380 -5.358 38.774 1.00 22.33 215 TYR A O 1
ATOM 1586 N N . GLU A 1 193 ? 53.620 -4.303 40.321 1.00 21.59 216 GLU A N 1
ATOM 1587 C CA . GLU A 1 193 ? 54.887 -4.828 39.812 1.00 23.66 216 GLU A CA 1
ATOM 1588 C C . GLU A 1 193 ? 55.958 -4.754 40.888 1.00 24.61 216 GLU A C 1
ATOM 1589 O O . GLU A 1 193 ? 55.714 -4.226 41.975 1.00 23.89 216 GLU A O 1
ATOM 1595 N N . LEU A 1 194 ? 57.126 -5.315 40.591 1.00 24.54 217 LEU A N 1
ATOM 1596 C CA . LEU A 1 194 ? 58.296 -5.164 41.452 1.00 25.81 217 LEU A CA 1
ATOM 1597 C C . LEU A 1 194 ? 59.265 -4.185 40.807 1.00 26.69 217 LEU A C 1
ATOM 1598 O O . LEU A 1 194 ? 59.550 -4.276 39.610 1.00 27.03 217 LEU A O 1
ATOM 1603 N N . ARG A 1 195 ? 59.755 -3.243 41.600 1.00 28.12 218 ARG A N 1
ATOM 1604 C CA . ARG A 1 195 ? 60.800 -2.328 41.158 1.00 30.06 218 ARG A CA 1
ATOM 1605 C C . ARG A 1 195 ? 61.980 -2.490 42.099 1.00 33.87 218 ARG A C 1
ATOM 1606 O O . ARG A 1 195 ? 61.845 -2.267 43.306 1.00 34.30 218 ARG A O 1
ATOM 1614 N N . ASP A 1 196 ? 63.126 -2.900 41.557 1.00 37.40 219 ASP A N 1
ATOM 1615 C CA . ASP A 1 196 ? 64.315 -3.195 42.370 1.00 38.08 219 ASP A CA 1
ATOM 1616 C C . ASP A 1 196 ? 64.000 -4.254 43.429 1.00 36.75 219 ASP A C 1
ATOM 1617 O O . ASP A 1 196 ? 64.496 -4.184 44.549 1.00 36.89 219 ASP A O 1
ATOM 1622 N N . GLY A 1 197 ? 63.159 -5.224 43.074 1.00 34.93 220 GLY A N 1
ATOM 1623 C CA . GLY A 1 197 ? 62.759 -6.289 43.997 1.00 36.67 220 GLY A CA 1
ATOM 1624 C C . GLY A 1 197 ? 61.706 -5.885 45.019 1.00 34.81 220 GLY A C 1
ATOM 1625 O O . GLY A 1 197 ? 61.304 -6.698 45.848 1.00 34.36 220 GLY A O 1
ATOM 1626 N N . LYS A 1 198 ? 61.245 -4.639 44.946 1.00 35.34 221 LYS A N 1
ATOM 1627 C CA . LYS A 1 198 ? 60.286 -4.085 45.901 1.00 32.52 221 LYS A CA 1
ATOM 1628 C C . LYS A 1 198 ? 58.880 -4.110 45.287 1.00 29.53 221 LYS A C 1
ATOM 1629 O O . LYS A 1 198 ? 58.669 -3.525 44.229 1.00 25.40 221 LYS A O 1
ATOM 1635 N N . PRO A 1 199 ? 57.913 -4.781 45.947 1.00 27.57 222 PRO A N 1
ATOM 1636 C CA . PRO A 1 199 ? 56.542 -4.738 45.426 1.00 26.29 222 PRO A CA 1
ATOM 1637 C C . PRO A 1 199 ? 55.911 -3.349 45.540 1.00 25.40 222 PRO A C 1
ATOM 1638 O O . PRO A 1 199 ? 55.926 -2.741 46.616 1.00 28.39 222 PRO A O 1
ATOM 1642 N N . VAL A 1 200 ? 55.366 -2.855 44.433 1.00 23.36 223 VAL A N 1
ATOM 1643 C CA . VAL A 1 200 ? 54.771 -1.523 44.389 1.00 22.72 223 VAL A CA 1
ATOM 1644 C C . VAL A 1 200 ? 53.483 -1.529 43.575 1.00 22.40 223 VAL A C 1
ATOM 1645 O O . VAL A 1 200 ? 53.239 -2.443 42.777 1.00 22.28 223 VAL A O 1
ATOM 1649 N N . LEU A 1 201 ? 52.662 -0.508 43.793 1.00 21.08 224 LEU A N 1
ATOM 1650 C CA . LEU A 1 201 ? 51.532 -0.219 42.916 1.00 21.22 224 LEU A CA 1
ATOM 1651 C C . LEU A 1 201 ? 51.878 1.025 42.120 1.00 21.23 224 LEU A C 1
ATOM 1652 O O . LEU A 1 201 ? 52.288 2.042 42.694 1.00 22.75 224 LEU A O 1
ATOM 1657 N N . VAL A 1 202 ? 51.691 0.932 40.804 1.00 21.59 225 VAL A N 1
ATOM 1658 C CA . VAL A 1 202 ? 52.030 1.993 39.865 1.00 21.31 225 VAL A CA 1
ATOM 1659 C C . VAL A 1 202 ? 50.750 2.598 39.300 1.00 20.33 225 VAL A C 1
ATOM 1660 O O . VAL A 1 202 ? 49.834 1.874 38.901 1.00 21.19 225 VAL A O 1
ATOM 1664 N N . ARG A 1 203 ? 50.706 3.925 39.256 1.00 19.52 226 ARG A N 1
ATOM 1665 C CA . ARG A 1 203 ? 49.570 4.654 38.702 1.00 20.85 226 ARG A CA 1
ATOM 1666 C C . ARG A 1 203 ? 49.547 4.576 37.170 1.00 21.27 226 ARG A C 1
ATOM 1667 O O . ARG A 1 203 ? 50.561 4.803 36.505 1.00 22.78 226 ARG A O 1
ATOM 1675 N N . LEU A 1 204 ? 48.382 4.260 36.620 1.00 21.27 227 LEU A N 1
ATOM 1676 C CA . LEU A 1 204 ? 48.184 4.200 35.177 1.00 23.01 227 LEU A CA 1
ATOM 1677 C C . LEU A 1 204 ? 47.508 5.467 34.654 1.00 23.06 227 LEU A C 1
ATOM 1678 O O . LEU A 1 204 ? 46.890 6.219 35.412 1.00 23.07 227 LEU A O 1
ATOM 1683 N N . ALA A 1 205 ? 47.641 5.699 33.352 1.00 23.19 228 ALA A N 1
ATOM 1684 C CA . ALA A 1 205 ? 46.980 6.818 32.687 1.00 23.39 228 ALA A CA 1
ATOM 1685 C C . ALA A 1 205 ? 45.602 6.362 32.229 1.00 25.07 228 ALA A C 1
ATOM 1686 O O . ALA A 1 205 ? 45.255 6.456 31.054 1.00 24.94 228 ALA A O 1
ATOM 1688 N N . GLU A 1 206 ? 44.820 5.865 33.180 1.00 24.42 229 GLU A N 1
ATOM 1689 C CA . GLU A 1 206 ? 43.517 5.296 32.907 1.00 26.89 229 GLU A CA 1
ATOM 1690 C C . GLU A 1 206 ? 42.628 5.573 34.111 1.00 24.59 229 GLU A C 1
ATOM 1691 O O . GLU A 1 206 ? 43.061 5.378 35.244 1.00 23.11 229 GLU A O 1
ATOM 1697 N N . LEU A 1 207 ? 41.405 6.041 33.864 1.00 24.16 230 LEU A N 1
ATOM 1698 C CA . LEU A 1 207 ? 40.450 6.305 34.937 1.00 23.06 230 LEU A CA 1
ATOM 1699 C C . LEU A 1 207 ? 39.928 4.998 35.514 1.00 20.81 230 LEU A C 1
ATOM 1700 O O . LEU A 1 207 ? 39.651 4.054 34.784 1.00 22.39 230 LEU A O 1
ATOM 1705 N N . ASN A 1 208 ? 39.775 4.964 36.829 1.00 22.44 231 ASN A N 1
ATOM 1706 C CA . ASN A 1 208 ? 39.140 3.841 37.494 1.00 23.37 231 ASN A CA 1
ATOM 1707 C C . ASN A 1 208 ? 37.700 4.181 37.858 1.00 23.64 231 ASN A C 1
ATOM 1708 O O . ASN A 1 208 ? 36.780 3.425 37.549 1.00 25.11 231 ASN A O 1
ATOM 1713 N N . PHE A 1 209 ? 37.506 5.318 38.515 1.00 20.88 232 PHE A N 1
ATOM 1714 C CA . PHE A 1 209 ? 36.194 5.681 39.026 1.00 21.97 232 PHE A CA 1
ATOM 1715 C C . PHE A 1 209 ? 36.085 7.170 39.319 1.00 20.52 232 PHE A C 1
ATOM 1716 O O . PHE A 1 209 ? 37.026 7.772 39.830 1.00 19.42 232 PHE A O 1
ATOM 1724 N N . ILE A 1 210 ? 34.925 7.744 38.980 1.00 20.61 233 ILE A N 1
ATOM 1725 C CA . ILE A 1 210 ? 34.587 9.124 39.281 1.00 19.54 233 ILE A CA 1
ATOM 1726 C C . ILE A 1 210 ? 33.441 9.118 40.293 1.00 19.61 233 ILE A C 1
ATOM 1727 O O . ILE A 1 210 ? 32.318 8.706 39.985 1.00 21.53 233 ILE A O 1
ATOM 1732 N N . ASP A 1 211 ? 33.739 9.593 41.498 1.00 20.00 234 ASP A N 1
ATOM 1733 C CA . ASP A 1 211 ? 32.845 9.482 42.648 1.00 19.22 234 ASP A CA 1
ATOM 1734 C C . ASP A 1 211 ? 32.048 10.771 42.878 1.00 20.27 234 ASP A C 1
ATOM 1735 O O . ASP A 1 211 ? 32.182 11.428 43.923 1.00 20.61 234 ASP A O 1
ATOM 1740 N N . ASP A 1 212 ? 31.212 11.126 41.906 1.00 19.47 235 ASP A N 1
ATOM 1741 C CA . ASP A 1 212 ? 30.387 12.328 42.015 1.00 20.38 235 ASP A CA 1
ATOM 1742 C C . ASP A 1 212 ? 28.997 12.097 41.438 1.00 18.76 235 ASP A C 1
ATOM 1743 O O . ASP A 1 212 ? 28.796 11.188 40.620 1.00 16.69 235 ASP A O 1
ATOM 1748 N N . GLN A 1 213 ? 28.047 12.918 41.883 1.00 20.36 236 GLN A N 1
ATOM 1749 C CA . GLN A 1 213 ? 26.654 12.851 41.429 1.00 22.04 236 GLN A CA 1
ATOM 1750 C C . GLN A 1 213 ? 26.108 11.433 41.645 1.00 19.45 236 GLN A C 1
ATOM 1751 O O . GLN A 1 213 ? 26.219 10.904 42.749 1.00 18.97 236 GLN A O 1
ATOM 1757 N N . ALA A 1 214 ? 25.553 10.792 40.614 1.00 20.47 237 ALA A N 1
ATOM 1758 C CA . ALA A 1 214 ? 25.004 9.447 40.779 1.00 20.83 237 ALA A CA 1
ATOM 1759 C C . ALA A 1 214 ? 26.087 8.389 41.006 1.00 22.20 237 ALA A C 1
ATOM 1760 O O . ALA A 1 214 ? 25.770 7.246 41.334 1.00 22.41 237 ALA A O 1
ATOM 1762 N N . GLY A 1 215 ? 27.354 8.764 40.826 1.00 19.70 238 GLY A N 1
ATOM 1763 C CA . GLY A 1 215 ? 28.460 7.916 41.211 1.00 19.27 238 GLY A CA 1
ATOM 1764 C C . GLY A 1 215 ? 28.575 7.707 42.715 1.00 19.59 238 GLY A C 1
ATOM 1765 O O . GLY A 1 215 ? 29.111 6.690 43.142 1.00 18.77 238 GLY A O 1
ATOM 1766 N N . LYS A 1 216 ? 28.088 8.648 43.526 1.00 17.40 239 LYS A N 1
ATOM 1767 C CA . LYS A 1 216 ? 28.302 8.539 44.981 1.00 17.62 239 LYS A CA 1
ATOM 1768 C C . LYS A 1 216 ? 27.584 7.342 45.612 1.00 15.77 239 LYS A C 1
ATOM 1769 O O . LYS A 1 216 ? 28.205 6.591 46.369 1.00 17.78 239 LYS A O 1
ATOM 1775 N N . PRO A 1 217 ? 26.297 7.124 45.287 1.00 15.99 240 PRO A N 1
ATOM 1776 C CA . PRO A 1 217 ? 25.660 5.908 45.809 1.00 17.48 240 PRO A CA 1
ATOM 1777 C C . PRO A 1 217 ? 26.327 4.623 45.314 1.00 17.54 240 PRO A C 1
ATOM 1778 O O . PRO A 1 217 ? 26.368 3.630 46.034 1.00 18.25 240 PRO A O 1
ATOM 1782 N N . VAL A 1 218 ? 26.865 4.648 44.100 1.00 17.91 241 VAL A N 1
ATOM 1783 C CA . VAL A 1 218 ? 27.589 3.498 43.571 1.00 18.47 241 VAL A CA 1
ATOM 1784 C C . VAL A 1 218 ? 28.886 3.268 44.364 1.00 17.47 241 VAL A C 1
ATOM 1785 O O . VAL A 1 218 ? 29.193 2.141 44.754 1.00 17.89 241 VAL A O 1
ATOM 1789 N N . GLY A 1 219 ? 29.645 4.331 44.604 1.00 15.80 242 GLY A N 1
ATOM 1790 C CA . GLY A 1 219 ? 30.892 4.201 45.363 1.00 17.08 242 GLY A CA 1
ATOM 1791 C C . GLY A 1 219 ? 30.615 3.711 46.779 1.00 17.10 242 GLY A C 1
ATOM 1792 O O . GLY A 1 219 ? 31.300 2.826 47.297 1.00 17.90 242 GLY A O 1
ATOM 1793 N N . ILE A 1 220 ? 29.584 4.275 47.393 1.00 16.84 243 ILE A N 1
ATOM 1794 C CA . ILE A 1 220 ? 29.184 3.876 48.737 1.00 16.60 243 ILE A CA 1
ATOM 1795 C C . ILE A 1 220 ? 28.794 2.399 48.761 1.00 16.38 243 ILE A C 1
ATOM 1796 O O . ILE A 1 220 ? 29.272 1.637 49.596 1.00 16.52 243 ILE A O 1
ATOM 1801 N N . ARG A 1 221 ? 27.925 1.989 47.845 1.00 18.13 244 ARG A N 1
ATOM 1802 C CA . ARG A 1 221 ? 27.447 0.615 47.864 1.00 18.87 244 ARG A CA 1
ATOM 1803 C C . ARG A 1 221 ? 28.557 -0.397 47.558 1.00 18.45 244 ARG A C 1
ATOM 1804 O O . ARG A 1 221 ? 28.606 -1.464 48.179 1.00 18.57 244 ARG A O 1
ATOM 1812 N N . GLN A 1 222 ? 29.451 -0.062 46.625 1.00 18.32 245 GLN A N 1
ATOM 1813 C CA . GLN A 1 222 ? 30.565 -0.951 46.290 1.00 19.31 245 GLN A CA 1
ATOM 1814 C C . GLN A 1 222 ? 31.569 -1.076 47.445 1.00 16.71 245 GLN A C 1
ATOM 1815 O O . GLN A 1 222 ? 31.950 -2.183 47.822 1.00 19.44 245 GLN A O 1
ATOM 1821 N N . VAL A 1 223 ? 31.991 0.054 48.004 1.00 15.66 246 VAL A N 1
ATOM 1822 C CA . VAL A 1 223 ? 33.049 0.054 49.023 1.00 16.98 246 VAL A CA 1
ATOM 1823 C C . VAL A 1 223 ? 32.524 -0.308 50.424 1.00 17.49 246 VAL A C 1
ATOM 1824 O O . VAL A 1 223 ? 33.112 -1.145 51.122 1.00 17.60 246 VAL A O 1
ATOM 1828 N N . ILE A 1 224 ? 31.437 0.330 50.841 1.00 17.90 247 ILE A N 1
ATOM 1829 C CA . ILE A 1 224 ? 30.907 0.122 52.201 1.00 18.26 247 ILE A CA 1
ATOM 1830 C C . ILE A 1 224 ? 29.994 -1.103 52.284 1.00 19.88 247 ILE A C 1
ATOM 1831 O O . ILE A 1 224 ? 29.975 -1.806 53.302 1.00 19.14 247 ILE A O 1
ATOM 1836 N N . GLY A 1 225 ? 29.238 -1.357 51.218 1.00 18.79 248 GLY A N 1
ATOM 1837 C CA . GLY A 1 225 ? 28.288 -2.459 51.196 1.00 20.74 248 GLY A CA 1
ATOM 1838 C C . GLY A 1 225 ? 27.057 -2.230 52.047 1.00 21.43 248 GLY A C 1
ATOM 1839 O O . GLY A 1 225 ? 26.356 -3.182 52.385 1.00 22.78 248 GLY A O 1
ATOM 1840 N N . ARG A 1 226 ? 26.797 -0.972 52.392 1.00 20.37 249 ARG A N 1
ATOM 1841 C CA . ARG A 1 226 ? 25.697 -0.609 53.291 1.00 22.52 249 ARG A CA 1
ATOM 1842 C C . ARG A 1 226 ? 25.109 0.727 52.848 1.00 19.68 249 ARG A C 1
ATOM 1843 O O . ARG A 1 226 ? 25.821 1.575 52.349 1.00 21.00 249 ARG A O 1
ATOM 1851 N N . ARG A 1 227 ? 23.816 0.926 53.068 1.00 20.23 250 ARG A N 1
ATOM 1852 C CA . ARG A 1 227 ? 23.223 2.251 52.942 1.00 20.35 250 ARG A CA 1
ATOM 1853 C C . ARG A 1 227 ? 23.542 3.022 54.224 1.00 20.05 250 ARG A C 1
ATOM 1854 O O . ARG A 1 227 ? 23.209 2.549 55.315 1.00 20.12 250 ARG A O 1
ATOM 1862 N N . PRO A 1 228 ? 24.187 4.197 54.111 1.00 17.89 251 PRO A N 1
ATOM 1863 C CA . PRO A 1 228 ? 24.434 4.986 55.329 1.00 18.40 251 PRO A CA 1
ATOM 1864 C C . PRO A 1 228 ? 23.135 5.437 55.996 1.00 18.87 251 PRO A C 1
ATOM 1865 O O . PRO A 1 228 ? 22.112 5.572 55.327 1.00 18.15 251 PRO A O 1
ATOM 1869 N N . VAL A 1 229 ? 23.181 5.666 57.304 1.00 18.19 252 VAL A N 1
ATOM 1870 C CA . VAL A 1 229 ? 22.015 6.185 58.023 1.00 18.03 252 VAL A CA 1
ATOM 1871 C C . VAL A 1 229 ? 22.032 7.711 58.149 1.00 17.39 252 VAL A C 1
ATOM 1872 O O . VAL A 1 229 ? 21.049 8.315 58.586 1.00 19.42 252 VAL A O 1
ATOM 1884 N N . ALA A 1 231 ? 24.026 11.395 56.121 1.00 18.65 254 ALA A N 1
ATOM 1885 C CA . ALA A 1 231 ? 24.942 11.959 55.138 1.00 19.37 254 ALA A CA 1
ATOM 1886 C C . ALA A 1 231 ? 24.919 13.470 55.209 1.00 18.76 254 ALA A C 1
ATOM 1887 O O . ALA A 1 231 ? 23.879 14.072 55.471 1.00 19.00 254 ALA A O 1
ATOM 1889 N N . VAL A 1 232 ? 26.080 14.070 54.977 1.00 19.33 255 VAL A N 1
ATOM 1890 C CA . VAL A 1 232 ? 26.219 15.509 54.932 1.00 19.59 255 VAL A CA 1
ATOM 1891 C C . VAL A 1 232 ? 26.959 15.912 53.659 1.00 18.97 255 VAL A C 1
ATOM 1892 O O . VAL A 1 232 ? 28.024 15.375 53.344 1.00 17.61 255 VAL A O 1
ATOM 1896 N N . GLY A 1 233 ? 26.375 16.859 52.935 1.00 18.06 256 GLY A N 1
ATOM 1897 C CA . GLY A 1 233 ? 26.969 17.392 51.717 1.00 17.58 256 GLY A CA 1
ATOM 1898 C C . GLY A 1 233 ? 26.784 18.893 51.677 1.00 20.35 256 GLY A C 1
ATOM 1899 O O . GLY A 1 233 ? 26.385 19.498 52.682 1.00 19.05 256 GLY A O 1
ATOM 1900 N N . ASN A 1 234 ? 27.082 19.501 50.529 1.00 19.36 257 ASN A N 1
ATOM 1901 C CA . ASN A 1 234 ? 26.890 20.945 50.364 1.00 19.57 257 ASN A CA 1
ATOM 1902 C C . ASN A 1 234 ? 26.514 21.392 48.950 1.00 19.35 257 ASN A C 1
ATOM 1903 O O . ASN A 1 234 ? 26.187 22.556 48.752 1.00 19.66 257 ASN A O 1
ATOM 1908 N N . SER A 1 235 ? 26.571 20.498 47.969 1.00 19.26 258 SER A N 1
ATOM 1909 C CA . SER A 1 235 ? 26.367 20.913 46.585 1.00 18.95 258 SER A CA 1
ATOM 1910 C C . SER A 1 235 ? 25.431 19.967 45.851 1.00 20.05 258 SER A C 1
ATOM 1911 O O . SER A 1 235 ? 25.052 18.910 46.360 1.00 18.47 258 SER A O 1
ATOM 1914 N N . ASP A 1 236 ? 25.064 20.347 44.637 1.00 21.12 259 ASP A N 1
ATOM 1915 C CA . ASP A 1 236 ? 24.192 19.513 43.825 1.00 19.92 259 ASP A CA 1
ATOM 1916 C C . ASP A 1 236 ? 24.824 18.170 43.458 1.00 20.12 259 ASP A C 1
ATOM 1917 O O . ASP A 1 236 ? 24.111 17.213 43.204 1.00 20.60 259 ASP A O 1
ATOM 1922 N N . GLY A 1 237 ? 26.156 18.102 43.447 1.00 19.59 260 GLY A N 1
ATOM 1923 C CA . GLY A 1 237 ? 26.865 16.832 43.301 1.00 20.12 260 GLY A CA 1
ATOM 1924 C C . GLY A 1 237 ? 26.616 15.819 44.416 1.00 18.32 260 GLY A C 1
ATOM 1925 O O . GLY 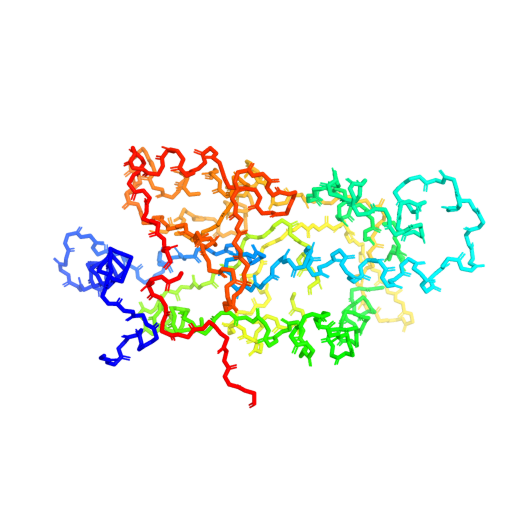A 1 237 ? 26.922 14.642 44.251 1.00 18.63 260 GLY A O 1
ATOM 1926 N N . ASP A 1 238 ? 26.053 16.277 45.538 1.00 18.48 261 ASP A N 1
ATOM 1927 C CA . ASP A 1 238 ? 25.687 15.421 46.669 1.00 19.11 261 ASP A CA 1
ATOM 1928 C C . ASP A 1 238 ? 24.226 14.959 46.667 1.00 19.13 261 ASP A C 1
ATOM 1929 O O . ASP A 1 238 ? 23.811 14.223 47.570 1.00 18.78 261 ASP A O 1
ATOM 1934 N N . TYR A 1 239 ? 23.459 15.363 45.655 1.00 17.94 262 TYR A N 1
ATOM 1935 C CA . TYR A 1 239 ? 22.012 15.107 45.621 1.00 18.95 262 TYR A CA 1
ATOM 1936 C C . TYR A 1 239 ? 21.691 13.619 45.736 1.00 16.83 262 TYR A C 1
ATOM 1937 O O . TYR A 1 239 ? 20.888 13.227 46.568 1.00 18.25 262 TYR A O 1
ATOM 1946 N N . GLU A 1 240 ? 22.312 12.796 44.892 1.00 16.42 263 GLU A N 1
ATOM 1947 C CA . GLU A 1 240 ? 22.041 11.362 44.903 1.00 17.75 263 GLU A CA 1
ATOM 1948 C C . GLU A 1 240 ? 22.488 10.684 46.202 1.00 16.77 263 GLU A C 1
ATOM 1949 O O . GLU A 1 240 ? 21.795 9.803 46.699 1.00 18.79 263 GLU A O 1
ATOM 1963 N N . LEU A 1 242 ? 22.541 12.056 49.236 1.00 16.71 265 LEU A N 1
ATOM 1964 C CA . LEU A 1 242 ? 21.540 12.406 50.254 1.00 18.17 265 LEU A CA 1
ATOM 1965 C C . LEU A 1 242 ? 20.223 11.659 50.019 1.00 19.59 265 LEU A C 1
ATOM 1966 O O . LEU A 1 242 ? 19.623 11.124 50.952 1.00 18.75 265 LEU A O 1
ATOM 1971 N N . GLU A 1 243 ? 19.791 11.605 48.760 1.00 19.03 266 GLU A N 1
ATOM 1972 C CA . GLU A 1 243 ? 18.553 10.912 48.394 1.00 20.22 266 GLU A CA 1
ATOM 1973 C C . GLU A 1 243 ? 18.604 9.419 48.738 1.00 18.29 266 GLU A C 1
ATOM 1974 O O . GLU A 1 243 ? 17.647 8.852 49.281 1.00 18.67 266 GLU A O 1
ATOM 1980 N N . TYR A 1 244 ? 19.738 8.798 48.438 1.00 19.55 267 TYR A N 1
ATOM 1981 C CA . TYR A 1 244 ? 19.969 7.389 48.718 1.00 20.30 267 TYR A CA 1
ATOM 1982 C C . TYR A 1 244 ? 19.803 7.101 50.208 1.00 18.63 267 TYR A C 1
ATOM 1983 O O . TYR A 1 244 ? 19.244 6.074 50.594 1.00 18.70 267 TYR A O 1
ATOM 1992 N N . VAL A 1 245 ? 20.269 8.031 51.032 1.00 19.57 268 VAL A N 1
ATOM 1993 C CA . VAL A 1 245 ? 20.205 7.904 52.491 1.00 19.76 268 VAL A CA 1
ATOM 1994 C C . VAL A 1 245 ? 18.821 8.226 53.080 1.00 20.42 268 VAL A C 1
ATOM 1995 O O . VAL A 1 245 ? 18.371 7.545 54.011 1.00 21.11 268 VAL A O 1
ATOM 1999 N N . THR A 1 246 ? 18.142 9.238 52.541 1.00 20.88 269 THR A N 1
ATOM 2000 C CA . THR A 1 246 ? 16.926 9.764 53.179 1.00 21.18 269 THR A CA 1
ATOM 2001 C C . THR A 1 246 ? 15.594 9.326 52.569 1.00 22.33 269 THR A C 1
ATOM 2002 O O . THR A 1 246 ? 14.585 9.340 53.263 1.00 23.40 269 THR A O 1
ATOM 2006 N N . SER A 1 247 ? 15.582 8.976 51.285 1.00 23.22 270 SER A N 1
ATOM 2007 C CA . SER A 1 247 ? 14.321 8.815 50.538 1.00 28.07 270 SER A CA 1
ATOM 2008 C C . SER A 1 247 ? 13.792 7.389 50.535 1.00 37.34 270 SER A C 1
ATOM 2009 O O . SER A 1 247 ? 14.445 6.475 51.036 1.00 45.41 270 SER A O 1
ATOM 2012 N N . GLY A 1 248 ? 12.590 7.212 49.988 1.00 43.31 271 GLY A N 1
ATOM 2013 C CA . GLY A 1 248 ? 11.953 5.892 49.907 1.00 39.30 271 GLY A CA 1
ATOM 2014 C C . GLY A 1 248 ? 11.759 5.312 51.297 1.00 39.29 271 GLY A C 1
ATOM 2015 O O . GLY A 1 248 ? 11.434 6.051 52.231 1.00 42.83 271 GLY A O 1
ATOM 2016 N N . PRO A 1 249 ? 11.977 3.995 51.455 1.00 41.46 272 PRO A N 1
ATOM 2017 C CA . PRO A 1 249 ? 11.785 3.352 52.762 1.00 44.40 272 PRO A CA 1
ATOM 2018 C C . PRO A 1 249 ? 12.901 3.599 53.790 1.00 43.56 272 PRO A C 1
ATOM 2019 O O . PRO A 1 249 ? 12.708 3.323 54.975 1.00 40.85 272 PRO A O 1
ATOM 2023 N N A ALA A 1 250 ? 14.061 4.041 53.314 0.50 43.86 273 ALA A N 1
ATOM 2024 N N B ALA A 1 250 ? 14.029 4.174 53.365 0.50 44.97 273 ALA A N 1
ATOM 2025 C CA A ALA A 1 250 ? 15.120 4.478 54.197 0.50 40.71 273 ALA A CA 1
ATOM 2026 C CA B ALA A 1 250 ? 15.204 4.370 54.237 0.50 44.07 273 ALA A CA 1
ATOM 2027 C C A ALA A 1 250 ? 14.604 5.726 54.888 0.50 34.69 273 ALA A C 1
ATOM 2028 C C B ALA A 1 250 ? 14.937 5.162 55.533 0.50 39.20 273 ALA A C 1
ATOM 2029 O O A ALA A 1 250 ? 13.814 6.478 54.314 0.50 36.31 273 ALA A O 1
ATOM 2030 O O B ALA A 1 250 ? 14.840 4.582 56.611 0.50 43.97 273 ALA A O 1
ATOM 2033 N N A ASN A 1 251 ? 15.012 5.932 56.131 0.50 27.48 274 ASN A N 1
ATOM 2034 N N B ASN A 1 251 ? 14.859 6.483 55.434 0.50 34.65 274 ASN A N 1
ATOM 2035 C CA A ASN A 1 251 ? 14.589 7.123 56.840 0.50 32.00 274 ASN A CA 1
ATOM 2036 C CA B ASN A 1 251 ? 14.527 7.313 56.595 0.50 33.80 274 ASN A CA 1
ATOM 2037 C C A ASN A 1 251 ? 15.766 7.814 57.499 0.50 25.76 274 ASN A C 1
ATOM 2038 C C B ASN A 1 251 ? 15.736 7.757 57.438 0.50 27.89 274 ASN A C 1
ATOM 2039 O O A ASN A 1 251 ? 15.653 8.296 58.625 0.50 25.12 274 ASN A O 1
ATOM 204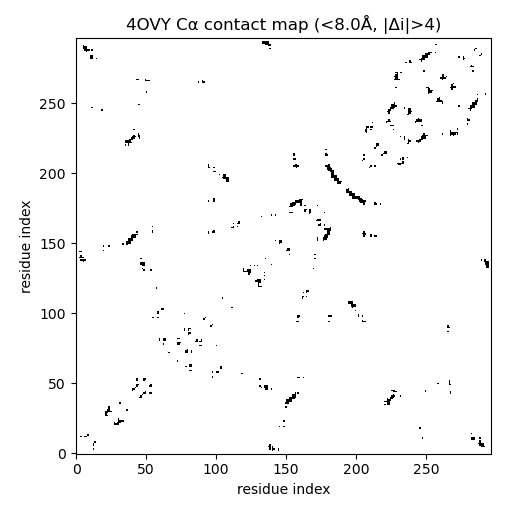0 O O B ASN A 1 251 ? 15.616 7.975 58.642 0.50 28.10 274 ASN A O 1
ATOM 2049 N N . GLY A 1 252 ? 16.890 7.886 56.790 1.00 22.83 275 GLY A N 1
ATOM 2050 C CA . GLY A 1 252 ? 18.088 8.467 57.375 1.00 21.07 275 GLY A CA 1
ATOM 2051 C C . GLY A 1 252 ? 18.048 9.987 57.376 1.00 21.37 275 GLY A C 1
ATOM 2052 O O . GLY A 1 252 ? 17.093 10.602 56.877 1.00 21.75 275 GLY A O 1
ATOM 2053 N N . LEU A 1 253 ? 19.096 10.590 57.934 1.00 19.40 276 LEU A N 1
ATOM 2054 C CA . LEU A 1 253 ? 19.186 12.038 58.086 1.00 19.86 276 LEU A CA 1
ATOM 2055 C C . LEU A 1 253 ? 20.162 12.621 57.066 1.00 19.28 276 LEU A C 1
ATOM 2056 O O . LEU A 1 253 ? 21.292 12.149 56.934 1.00 19.63 276 LEU A O 1
ATOM 2061 N N . GLY A 1 254 ? 19.713 13.636 56.339 1.00 18.25 277 GLY A N 1
ATOM 2062 C CA . GLY A 1 254 ? 20.574 14.354 55.400 1.00 17.28 277 GLY A CA 1
ATOM 2063 C C . GLY A 1 254 ? 20.687 15.824 55.762 1.00 18.57 277 GLY A C 1
ATOM 2064 O O . GLY A 1 254 ? 19.681 16.482 56.078 1.00 18.92 277 GLY A O 1
ATOM 2065 N N . LEU A 1 255 ? 21.911 16.340 55.727 1.00 18.48 278 LEU A N 1
ATOM 2066 C CA . LEU A 1 255 ? 22.143 17.759 55.947 1.00 19.98 278 LEU A CA 1
ATOM 2067 C C . LEU A 1 255 ? 22.945 18.381 54.821 1.00 17.99 278 LEU A C 1
ATOM 2068 O O . LEU A 1 255 ? 23.742 17.711 54.157 1.00 17.84 278 LEU A O 1
ATOM 2073 N N . ILE A 1 256 ? 22.723 19.675 54.632 1.00 18.53 279 ILE A N 1
ATOM 2074 C CA . ILE A 1 256 ? 23.409 20.459 53.619 1.00 20.11 279 ILE A CA 1
ATOM 2075 C C . ILE A 1 256 ? 24.101 21.655 54.277 1.00 19.25 279 ILE A C 1
ATOM 2076 O O . ILE A 1 256 ? 23.473 22.425 55.001 1.00 20.07 279 ILE A O 1
ATOM 2081 N N . VAL A 1 257 ? 25.390 21.810 54.007 1.00 19.70 280 VAL A N 1
ATOM 2082 C CA . VAL A 1 257 ? 26.137 22.977 54.463 1.00 20.75 280 VAL A CA 1
ATOM 2083 C C . VAL A 1 257 ? 25.931 24.106 53.451 1.00 21.98 280 VAL A C 1
ATOM 2084 O O . VAL A 1 257 ? 26.396 24.015 52.304 1.00 21.99 280 VAL A O 1
ATOM 2088 N N . HIS A 1 258 ? 25.228 25.154 53.886 1.00 20.54 281 HIS A N 1
ATOM 2089 C CA . HIS A 1 258 ? 24.923 26.313 53.063 1.00 20.85 281 HIS A CA 1
ATOM 2090 C C . HIS A 1 258 ? 25.890 27.450 53.374 1.00 20.81 281 HIS A C 1
ATOM 2091 O O . HIS A 1 258 ? 25.950 27.956 54.503 1.00 21.64 281 HIS A O 1
ATOM 2098 N N . HIS A 1 259 ? 26.648 27.849 52.363 1.00 18.77 282 HIS A N 1
ATOM 2099 C CA . HIS A 1 259 ? 27.668 28.884 52.518 1.00 19.05 282 HIS A CA 1
ATOM 2100 C C . HIS A 1 259 ? 27.066 30.272 52.390 1.00 21.14 282 HIS A C 1
ATOM 2101 O O . HIS A 1 259 ? 26.954 30.824 51.290 1.00 20.70 282 HIS A O 1
ATOM 2108 N N . THR A 1 260 ? 26.687 30.822 53.539 1.00 20.53 283 THR A N 1
ATOM 2109 C CA . THR A 1 260 ? 25.974 32.088 53.631 1.00 21.44 283 THR A CA 1
ATOM 2110 C C . THR A 1 260 ? 26.814 33.204 54.259 1.00 22.61 283 THR A C 1
ATOM 2111 O O . THR A 1 260 ? 26.335 34.337 54.385 1.00 24.38 283 THR A O 1
ATOM 2115 N N . ASP A 1 261 ? 28.055 32.895 54.641 1.00 20.86 284 ASP A N 1
ATOM 2116 C CA . ASP A 1 261 ? 28.866 33.802 55.450 1.00 22.75 284 ASP A CA 1
ATOM 2117 C C . ASP A 1 261 ? 30.064 34.352 54.676 1.00 23.29 284 ASP A C 1
ATOM 2118 O O . ASP A 1 261 ? 31.144 33.761 54.694 1.00 22.66 284 ASP A O 1
ATOM 2123 N N . ALA A 1 262 ? 29.873 35.494 54.016 1.00 24.19 285 ALA A N 1
ATOM 2124 C CA . ALA A 1 262 ? 30.939 36.121 53.224 1.00 25.84 285 ALA A CA 1
ATOM 2125 C C . ALA A 1 262 ? 32.010 36.776 54.094 1.00 25.34 285 ALA A C 1
ATOM 2126 O O . ALA A 1 262 ? 33.115 37.043 53.623 1.00 30.37 285 ALA A O 1
ATOM 2128 N N . VAL A 1 263 ? 31.684 37.036 55.356 1.00 26.63 286 VAL A N 1
ATOM 2129 C CA . VAL A 1 263 ? 32.607 37.721 56.268 1.00 24.60 286 VAL A CA 1
ATOM 2130 C C . VAL A 1 263 ? 33.643 36.761 56.848 1.00 24.69 286 VAL A C 1
ATOM 2131 O O . VAL A 1 263 ? 34.838 37.045 56.814 1.00 26.17 286 VAL A O 1
ATOM 2135 N N . ARG A 1 264 ? 33.192 35.626 57.374 1.00 22.95 287 ARG A N 1
ATOM 2136 C CA . ARG A 1 264 ? 34.102 34.654 57.998 1.00 23.35 287 ARG A CA 1
ATOM 2137 C C . ARG A 1 264 ? 34.566 33.550 57.031 1.00 23.11 287 ARG A C 1
ATOM 2138 O O . ARG A 1 264 ? 35.575 32.883 57.279 1.00 22.59 287 ARG A O 1
ATOM 2146 N N . GLU A 1 265 ? 33.840 33.346 55.935 1.00 20.48 288 GLU A N 1
ATOM 2147 C CA . GLU A 1 265 ? 34.201 32.300 54.975 1.00 21.12 288 GLU A CA 1
ATOM 2148 C C . GLU A 1 265 ? 33.867 32.816 53.578 1.00 22.01 288 GLU A C 1
ATOM 2149 O O . GLU A 1 265 ? 34.391 33.862 53.184 1.00 23.50 288 GLU A O 1
ATOM 2155 N N . PHE A 1 266 ? 33.006 32.120 52.839 1.00 22.34 289 PHE A N 1
ATOM 2156 C CA . PHE A 1 266 ? 32.564 32.577 51.526 1.00 21.48 289 PHE A CA 1
ATOM 2157 C C . PHE A 1 266 ? 31.067 32.406 51.423 1.00 22.00 289 PHE A C 1
ATOM 2158 O O . PHE A 1 266 ? 30.512 31.476 52.007 1.00 22.92 289 PHE A O 1
ATOM 2166 N N . ALA A 1 267 ? 30.415 33.306 50.688 1.00 22.00 290 ALA A N 1
ATOM 2167 C CA . ALA A 1 267 ? 28.980 33.198 50.456 1.00 22.53 290 ALA A CA 1
ATOM 2168 C C . ALA A 1 267 ? 28.766 32.832 49.000 1.00 22.99 290 ALA A C 1
ATOM 2169 O O . ALA A 1 267 ? 29.207 33.553 48.103 1.00 24.82 290 ALA A O 1
ATOM 2171 N N . TYR A 1 268 ? 28.122 31.695 48.771 1.00 20.89 291 TYR A N 1
ATOM 2172 C CA . TYR A 1 268 ? 27.828 31.224 47.422 1.00 21.43 291 TYR A CA 1
ATOM 2173 C C . TYR A 1 268 ? 26.794 30.112 47.442 1.00 20.70 291 TYR A C 1
ATOM 2174 O O . TYR A 1 268 ? 26.697 29.381 48.413 1.00 21.78 291 TYR A O 1
ATOM 2183 N N . ASP A 1 269 ? 26.026 29.990 46.368 1.00 21.03 292 ASP A N 1
ATOM 2184 C CA . ASP A 1 269 ? 25.196 28.813 46.160 1.00 21.55 292 ASP A CA 1
ATOM 2185 C C . ASP A 1 269 ? 24.906 28.573 44.671 1.00 22.16 292 ASP A C 1
ATOM 2186 O O . ASP A 1 269 ? 25.634 27.811 44.017 1.00 20.71 292 ASP A O 1
ATOM 2191 N N . ARG A 1 270 ? 23.897 29.246 44.130 1.00 22.28 293 ARG A N 1
ATOM 2192 C CA . ARG A 1 270 ? 23.335 28.873 42.820 1.00 25.06 293 ARG A CA 1
ATOM 2193 C C . ARG A 1 270 ? 24.204 29.263 41.626 1.00 29.39 293 ARG A C 1
ATOM 2194 O O . ARG A 1 270 ? 24.084 28.660 40.556 1.00 32.69 293 ARG A O 1
ATOM 2202 N N . GLN A 1 271 ? 25.073 30.256 41.811 1.00 30.81 294 GLN A N 1
ATOM 2203 C CA . GLN A 1 271 ? 25.882 30.809 40.724 1.00 34.80 294 GLN A CA 1
ATOM 2204 C C . GLN A 1 271 ? 27.349 30.387 40.776 1.00 33.19 294 GLN A C 1
ATOM 2205 O O . GLN A 1 271 ? 28.138 30.809 39.941 1.00 34.41 294 GLN A O 1
ATOM 2211 N N . SER A 1 272 ? 27.720 29.559 41.744 1.00 30.10 295 SER A N 1
ATOM 2212 C CA . SER A 1 272 ? 29.122 29.279 41.991 1.00 28.92 295 SER A CA 1
ATOM 2213 C C . SER A 1 272 ? 29.646 28.232 41.021 1.00 27.58 295 SER A C 1
ATOM 2214 O O . SER A 1 272 ? 29.020 27.200 40.837 1.00 31.63 295 SER A O 1
ATOM 2217 N N . PRO A 1 2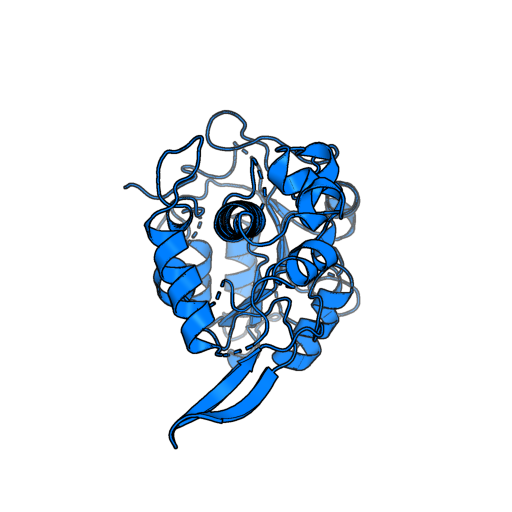73 ? 30.800 28.493 40.397 1.00 31.74 296 PRO A N 1
ATOM 2218 C CA . PRO A 1 273 ? 31.411 27.434 39.600 1.00 34.44 296 PRO A CA 1
ATOM 2219 C C . PRO A 1 273 ? 31.924 26.269 40.460 1.00 32.80 296 PRO A C 1
ATOM 2220 O O . PRO A 1 273 ? 31.987 25.145 39.981 1.00 35.30 296 PRO A O 1
ATOM 2224 N N . PHE A 1 274 ? 32.277 26.540 41.715 1.00 28.05 297 PHE A N 1
ATOM 2225 C CA . PHE A 1 274 ? 32.761 25.508 42.627 1.00 25.15 297 PHE A CA 1
ATOM 2226 C C . PHE A 1 274 ? 31.741 25.284 43.737 1.00 23.44 297 PHE A C 1
ATOM 2227 O O . PHE A 1 274 ? 31.339 26.229 44.407 1.00 27.33 297 PHE A O 1
ATOM 2235 N N . GLY A 1 275 ? 31.314 24.037 43.919 1.00 23.09 298 GLY A N 1
ATOM 2236 C CA . GLY A 1 275 ? 30.333 23.708 44.953 1.00 24.78 298 GLY A CA 1
ATOM 2237 C C . GLY A 1 275 ? 28.960 24.313 44.714 1.00 24.30 298 GLY A C 1
ATOM 2238 O O . GLY A 1 275 ? 28.285 24.734 45.660 1.00 20.75 298 GLY A O 1
ATOM 2239 N N . ARG A 1 276 ? 28.539 24.350 43.450 1.00 22.34 299 ARG A N 1
ATOM 2240 C CA . ARG A 1 276 ? 27.234 24.892 43.095 1.00 23.13 299 ARG A CA 1
ATOM 2241 C C . ARG A 1 276 ? 26.126 24.159 43.844 1.00 20.20 299 ARG A C 1
ATOM 2242 O O . ARG A 1 276 ? 26.058 22.933 43.830 1.00 21.08 299 ARG A O 1
ATOM 2250 N N . LEU A 1 277 ? 25.276 24.938 44.499 1.00 19.05 300 LEU A N 1
ATOM 2251 C CA . LEU A 1 277 ? 24.158 24.431 45.287 1.00 20.29 300 LEU A CA 1
ATOM 2252 C C . LEU A 1 277 ? 22.905 25.138 44.792 1.00 20.01 300 LEU A C 1
ATOM 2253 O O . LEU A 1 277 ? 22.786 26.353 44.919 1.00 20.58 300 LEU A O 1
ATOM 2258 N N . ASP A 1 278 ? 21.981 24.372 44.222 1.00 20.68 301 ASP A N 1
ATOM 2259 C CA . ASP A 1 278 ? 20.813 24.933 43.558 1.00 23.08 301 ASP A CA 1
ATOM 2260 C C . ASP A 1 278 ? 19.652 23.953 43.640 1.00 21.96 301 ASP A C 1
ATOM 2261 O O . ASP A 1 278 ? 18.715 24.168 44.405 1.00 23.60 301 ASP A O 1
ATOM 2266 N N . ARG A 1 279 ? 19.732 22.864 42.884 1.00 22.62 302 ARG A N 1
ATOM 2267 C CA . ARG A 1 279 ? 18.661 21.869 42.865 1.00 24.80 302 ARG A CA 1
ATOM 2268 C C . ARG A 1 279 ? 18.444 21.230 44.242 1.00 22.91 302 ARG A C 1
ATOM 2269 O O . ARG A 1 279 ? 17.299 21.023 44.671 1.00 25.68 302 ARG A O 1
ATOM 2277 N N . ALA A 1 280 ? 19.536 20.930 44.935 1.00 20.25 303 ALA A N 1
ATOM 2278 C CA . ALA A 1 280 ? 19.448 20.315 46.259 1.00 21.30 303 ALA A CA 1
ATOM 2279 C C . ALA A 1 280 ? 18.838 21.265 47.287 1.00 20.84 303 ALA A C 1
ATOM 2280 O O . ALA A 1 280 ? 18.114 20.830 48.185 1.00 24.45 303 ALA A O 1
ATOM 2282 N N . LEU A 1 281 ? 19.146 22.554 47.159 1.00 22.73 304 LEU A N 1
ATOM 2283 C CA . LEU A 1 281 ? 18.616 23.578 48.066 1.00 25.46 304 LEU A CA 1
ATOM 2284 C C . LEU A 1 281 ? 17.111 23.771 47.862 1.00 25.23 304 LEU A C 1
ATOM 2285 O O . LEU A 1 281 ? 16.334 23.800 48.818 1.00 21.51 304 LEU A O 1
ATOM 2290 N N . THR A 1 282 ? 16.702 23.877 46.605 1.00 24.14 305 THR A N 1
ATOM 2291 C CA . THR A 1 282 ? 15.287 23.988 46.275 1.00 26.31 305 THR A CA 1
ATOM 2292 C C . THR A 1 282 ? 14.472 22.794 46.791 1.00 24.75 305 THR A C 1
ATOM 2293 O O . THR A 1 282 ? 13.358 22.979 47.263 1.00 25.01 305 THR A O 1
ATOM 2297 N N . ASP A 1 283 ? 15.037 21.587 46.721 1.00 24.35 306 ASP A N 1
ATOM 2298 C CA . ASP A 1 283 ? 14.326 20.372 47.127 1.00 23.95 306 ASP A CA 1
ATOM 2299 C C . ASP A 1 283 ? 14.480 20.015 48.608 1.00 23.51 306 ASP A C 1
ATOM 2300 O O . ASP A 1 283 ? 13.839 19.071 49.081 1.00 22.62 306 ASP A O 1
ATOM 2305 N N . ALA A 1 284 ? 15.298 20.764 49.343 1.00 21.67 307 ALA A N 1
ATOM 2306 C CA . ALA A 1 284 ? 15.617 20.401 50.729 1.00 22.98 307 ALA A CA 1
ATOM 2307 C C . ALA A 1 284 ? 14.369 20.184 51.593 1.00 22.41 307 ALA A C 1
ATOM 2308 O O . ALA A 1 284 ? 14.247 19.163 52.263 1.00 23.11 307 ALA A O 1
ATOM 2310 N N . THR A 1 285 ? 13.452 21.146 51.579 1.00 25.62 308 THR A N 1
ATOM 2311 C CA . THR A 1 285 ? 12.244 21.054 52.395 1.00 26.77 308 THR A CA 1
ATOM 2312 C C . THR A 1 285 ? 11.436 19.807 52.047 1.00 25.02 308 THR A C 1
ATOM 2313 O O . THR A 1 285 ? 11.065 19.047 52.937 1.00 24.25 308 THR A O 1
ATOM 2317 N N . SER A 1 286 ? 11.190 19.581 50.759 1.00 26.31 309 SER A N 1
ATOM 2318 C CA . SER A 1 286 ? 10.405 18.424 50.336 1.00 26.21 309 SER A CA 1
ATOM 2319 C C . SER A 1 286 ? 11.085 17.100 50.691 1.00 24.28 309 SER A C 1
ATOM 2320 O O . SER A 1 286 ? 10.403 16.115 50.955 1.00 23.64 309 SER A O 1
ATOM 2323 N N . LYS A 1 287 ? 12.417 17.084 50.695 1.00 24.89 310 LYS A N 1
ATOM 2324 C CA . LYS A 1 287 ? 13.190 15.876 51.029 1.00 24.30 310 LYS A CA 1
ATOM 2325 C C . LYS A 1 287 ? 13.392 15.678 52.539 1.00 24.93 310 LYS A C 1
ATOM 2326 O O . LYS A 1 287 ? 13.761 14.587 52.978 1.00 23.61 310 LYS A O 1
ATOM 2332 N N . GLY A 1 288 ? 13.161 16.722 53.329 1.00 24.41 311 GLY A N 1
ATOM 2333 C CA . GLY A 1 288 ? 13.463 16.685 54.761 1.00 24.38 311 GLY A CA 1
ATOM 2334 C C . GLY A 1 288 ? 14.941 16.904 55.058 1.00 23.33 311 GLY A C 1
ATOM 2335 O O . GLY A 1 288 ? 15.418 16.618 56.161 1.00 24.61 311 GLY A O 1
ATOM 2336 N N . TRP A 1 289 ? 15.673 17.411 54.074 1.00 21.83 312 TRP A N 1
ATOM 2337 C CA . TRP A 1 289 ? 17.083 17.735 54.255 1.00 20.83 312 TRP A CA 1
ATOM 2338 C C . TRP A 1 289 ? 17.234 19.005 55.090 1.00 20.54 312 TRP A C 1
ATOM 2339 O O . TRP A 1 289 ? 16.617 20.030 54.806 1.00 23.65 312 TRP A O 1
ATOM 2350 N N . ILE A 1 290 ? 18.068 18.935 56.115 1.00 21.74 313 ILE A N 1
ATOM 2351 C CA . ILE A 1 290 ? 18.227 20.048 57.044 1.00 22.77 313 ILE A CA 1
ATOM 2352 C C . ILE A 1 290 ? 19.404 20.896 56.595 1.00 21.26 313 ILE A C 1
ATOM 2353 O O . ILE A 1 290 ? 20.521 20.399 56.436 1.00 21.37 313 ILE A O 1
ATOM 2358 N N . VAL A 1 291 ? 19.143 22.179 56.394 1.00 20.88 314 VAL A N 1
ATOM 2359 C CA . VAL A 1 291 ? 20.143 23.100 55.891 1.00 21.57 314 VAL A CA 1
ATOM 2360 C C . VAL A 1 291 ? 20.859 23.788 57.053 1.00 22.25 314 VAL A C 1
ATOM 2361 O O . VAL A 1 291 ? 20.224 24.367 57.931 1.00 22.46 314 VAL A O 1
ATOM 2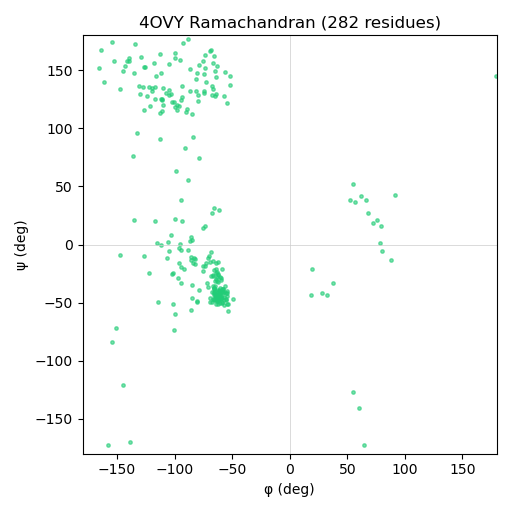365 N N . ILE A 1 292 ? 22.185 23.712 57.035 1.00 19.46 315 ILE A N 1
ATOM 2366 C CA . ILE A 1 292 ? 23.036 24.420 57.979 1.00 20.35 315 ILE A CA 1
ATOM 2367 C C . ILE A 1 292 ? 23.364 25.803 57.407 1.00 21.71 315 ILE A C 1
ATOM 2368 O O . ILE A 1 292 ? 24.004 25.912 56.355 1.00 21.63 315 ILE A O 1
ATOM 2373 N N . ASP A 1 293 ? 22.913 26.851 58.098 1.00 22.77 316 ASP A N 1
ATOM 2374 C CA . ASP A 1 293 ? 23.226 28.241 57.744 1.00 23.03 316 ASP A CA 1
ATOM 2375 C C . ASP A 1 293 ? 24.536 28.621 58.438 1.00 22.69 316 ASP A C 1
ATOM 2376 O O . ASP A 1 293 ? 24.543 28.890 59.638 1.00 22.29 316 ASP A O 1
ATOM 2389 N N . GLN A 1 295 ? 26.493 31.248 58.480 1.00 21.25 318 GLN A N 1
ATOM 2390 C CA . GLN A 1 295 ? 26.511 32.577 59.092 1.00 21.95 318 GLN A CA 1
ATOM 2391 C C . GLN A 1 295 ? 25.845 32.583 60.465 1.00 22.93 318 GLN A C 1
ATOM 2392 O O . GLN A 1 295 ? 26.365 33.174 61.404 1.00 25.66 318 GLN A O 1
ATOM 2398 N N . ARG A 1 296 ? 24.704 31.916 60.576 1.00 22.40 319 ARG A N 1
ATOM 2399 C CA . ARG A 1 296 ? 23.891 31.978 61.788 1.00 23.16 319 ARG A CA 1
ATOM 2400 C C . ARG A 1 296 ? 24.112 30.819 62.757 1.00 23.83 319 ARG A C 1
ATOM 2401 O O . ARG A 1 296 ? 23.938 30.995 63.964 1.00 27.64 319 ARG A O 1
ATOM 2409 N N . ASP A 1 297 ? 24.498 29.649 62.243 1.00 21.01 320 ASP A N 1
ATOM 2410 C CA . ASP A 1 297 ? 24.466 28.410 63.040 1.00 22.08 320 ASP A CA 1
ATOM 2411 C C . ASP A 1 297 ? 25.794 28.028 63.686 1.00 19.80 320 ASP A C 1
ATOM 2412 O O . ASP A 1 297 ? 25.813 27.183 64.578 1.00 21.08 320 ASP A O 1
ATOM 2417 N N . TRP A 1 298 ? 26.891 28.626 63.229 1.00 20.36 321 TRP A N 1
ATOM 2418 C CA . TRP A 1 298 ? 28.228 28.253 63.684 1.00 20.13 321 TRP A CA 1
ATOM 2419 C C . TRP A 1 298 ? 28.909 29.415 64.406 1.00 21.25 321 TRP A C 1
ATOM 2420 O O . TRP A 1 298 ? 29.042 30.510 63.849 1.00 21.86 321 TRP A O 1
ATOM 2431 N N . LYS A 1 299 ? 29.352 29.157 65.638 1.00 23.07 322 LYS A N 1
ATOM 2432 C CA . LYS A 1 299 ? 29.944 30.182 66.501 1.00 22.69 322 LYS A CA 1
ATOM 2433 C C . LYS A 1 299 ? 31.329 30.579 66.012 1.00 22.70 322 LYS A C 1
ATOM 2434 O O . LYS A 1 299 ? 31.753 31.720 66.185 1.00 24.61 322 LYS A O 1
ATOM 2440 N N . VAL A 1 300 ? 32.031 29.609 65.435 1.00 22.07 323 VAL A N 1
ATOM 2441 C CA . VAL A 1 300 ? 33.320 29.825 64.785 1.00 24.84 323 VAL A CA 1
ATOM 2442 C C . VAL A 1 300 ? 33.337 28.993 63.513 1.00 23.69 323 VAL A C 1
ATOM 2443 O O . VAL A 1 300 ? 32.579 28.038 63.395 1.00 21.70 323 VAL A O 1
ATOM 2447 N N . ILE A 1 301 ? 34.182 29.365 62.554 1.00 23.10 324 ILE A N 1
ATOM 2448 C CA . ILE A 1 301 ? 34.300 28.597 61.321 1.00 22.74 324 ILE A CA 1
ATOM 2449 C C . ILE A 1 301 ? 35.518 27.677 61.376 1.00 22.18 324 ILE A C 1
ATOM 2450 O O . ILE A 1 301 ? 35.384 26.456 61.275 1.00 23.30 324 ILE A O 1
ATOM 2455 N N . PHE A 1 302 ? 36.699 28.265 61.546 1.00 22.83 325 PHE A N 1
ATOM 2456 C CA . PHE A 1 302 ? 37.949 27.514 61.514 1.00 22.40 325 PHE A CA 1
ATOM 2457 C C . PHE A 1 302 ? 38.514 27.320 62.923 1.00 23.78 325 PHE A C 1
ATOM 2458 O O . PHE A 1 302 ? 38.219 28.105 63.816 1.00 25.84 325 PHE A O 1
ATOM 2466 N N . PRO A 1 303 ? 39.333 26.274 63.121 1.00 24.95 326 PRO A N 1
ATOM 2467 C CA . PRO A 1 303 ? 40.024 26.119 64.406 1.00 28.14 326 PRO A CA 1
ATOM 2468 C C . PRO A 1 303 ? 41.046 27.229 64.647 1.00 32.49 326 PRO A C 1
ATOM 2469 O O . PRO A 1 303 ? 41.536 27.845 63.697 1.00 32.20 326 PRO A O 1
ATOM 2473 N N . GLU A 1 304 ? 41.364 27.477 65.911 1.00 39.67 327 GLU A N 1
ATOM 2474 C CA . GLU A 1 304 ? 42.445 28.398 66.250 1.00 49.61 327 GLU A CA 1
ATOM 2475 C C . GLU A 1 304 ? 43.776 27.838 65.749 1.00 56.69 327 GLU A C 1
ATOM 2476 O O . GLU A 1 304 ? 43.955 26.617 65.666 1.00 49.64 327 GLU A O 1
ATOM 2482 N N . SER A 1 305 ? 44.692 28.740 65.398 1.00 68.71 328 SER A N 1
ATOM 2483 C CA . SER A 1 305 ? 46.011 28.363 64.884 1.00 76.48 328 SER A CA 1
ATOM 2484 C C . SER A 1 305 ? 47.027 28.262 66.019 1.00 82.59 328 SER A C 1
ATOM 2485 O O . SER A 1 305 ? 46.971 27.339 66.834 1.00 78.67 328 SER A O 1
#